Protein AF-A0A2W5PFD4-F1 (afdb_monomer_lite)

Secondary structure (DSSP, 8-state):
--HHHHHHHHS-HHHHHHHHHHHHHTT-PPP-TTSEEEETTTEEEEEETTTTEEEEEEETTPPPPSS-TTBPPPSEEEEETTEEEEEEE--B-SPPHHHHHHHHHHHHHTTEEE--TT-TTEEEEEPTT-SS--EEEEES-GGGEEETTTGGGGHHHHHHHHHHHHHHHGGG----PPPPP--GGGGHHHHHHHHHHB--SSS--B-HHHHHHHHHHHHHHHHTTSS--HHHH-HHHHHHH-HHHHHHHHHHHHHHTT-

Radius of gyration: 18.58 Å; chains: 1; bounding box: 44×38×54 Å

Foldseek 3Di:
DFQLVLLCVLPNNQLSVLVVQVCVLLVADGAGPLLWDADPQRWIWHADALLQKIKTKHFPPQDFDPPDLQAFDFLDWDDRPRIIIGIGFAFADDDDPVLLLVSQVSQVVVQKHQLPPVSRQKGWAFDPPDPPGQTHIHRHDRSSMDGNPVCVVVVVVCVVCCVPVCVPSVVVDDPDDDTPGRDPCLSVVLSVLVVVQWDPDPDIGGDNVSSVVSSVVSNVCVVVVRGDNNCQPDVVNCVPPNVSNNVSNVVSNCVVVVD

pLDDT: mean 82.27, std 14.98, range [45.56, 97.94]

Organism: NCBI:txid349221

Sequence (259 aa):
MTLFRSISKAFNAATAYAVEDFFGEMLLPMPQKGEFTKTWERGALVFINPAACSLRINDRAVKTPKNDPDVLQPIATRYAEDARIEINPGITCPARKQDILQTYRSLKERGLFFWDQKGQNCGYLPLAATQGIQTAPVVIDPEAVSKLGQSVKLGAYYLFIKRHAENRIINMISPAVPLPQADQSIYDPLRDAFRMAWDDGDQPHAIRERVVDFWQECQDMKERGLMVNGWLNNPRVVRQNYKNAYEGSLKYERRLCGA

Structure (mmCIF, N/CA/C/O backbone):
data_AF-A0A2W5PFD4-F1
#
_entry.id   AF-A0A2W5PFD4-F1
#
loop_
_atom_site.group_PDB
_atom_site.id
_atom_site.type_symbol
_atom_site.label_atom_id
_atom_site.label_alt_id
_atom_site.label_comp_id
_atom_site.label_asym_id
_atom_site.label_entity_id
_atom_site.label_seq_id
_atom_site.pdbx_PDB_ins_code
_atom_site.Cartn_x
_atom_site.Cartn_y
_atom_site.Cartn_z
_atom_site.occupancy
_atom_site.B_iso_or_equiv
_atom_site.auth_seq_id
_atom_site.auth_comp_id
_atom_site.auth_asym_id
_atom_site.auth_atom_id
_atom_site.pdbx_PDB_model_num
ATOM 1 N N . MET A 1 1 ? 22.247 0.456 2.098 1.00 84.69 1 MET A N 1
ATOM 2 C CA . MET A 1 1 ? 21.649 -0.824 1.689 1.00 84.69 1 MET A CA 1
ATOM 3 C C . MET A 1 1 ? 20.446 -0.480 0.840 1.00 84.69 1 MET A C 1
ATOM 5 O O . MET A 1 1 ? 19.624 0.283 1.326 1.00 84.69 1 MET A O 1
ATOM 9 N N . THR A 1 2 ? 20.422 -0.929 -0.411 1.00 94.19 2 THR A N 1
ATOM 10 C CA . THR A 1 2 ? 19.309 -0.722 -1.353 1.00 94.19 2 THR A CA 1
ATOM 11 C C . THR A 1 2 ? 18.120 -1.609 -0.988 1.00 94.19 2 THR A C 1
ATOM 13 O O . THR A 1 2 ? 18.295 -2.530 -0.177 1.00 94.19 2 THR A O 1
ATOM 16 N N . LEU A 1 3 ? 16.942 -1.355 -1.571 1.00 95.31 3 LEU A N 1
ATOM 17 C CA . LEU A 1 3 ? 15.795 -2.249 -1.400 1.00 95.3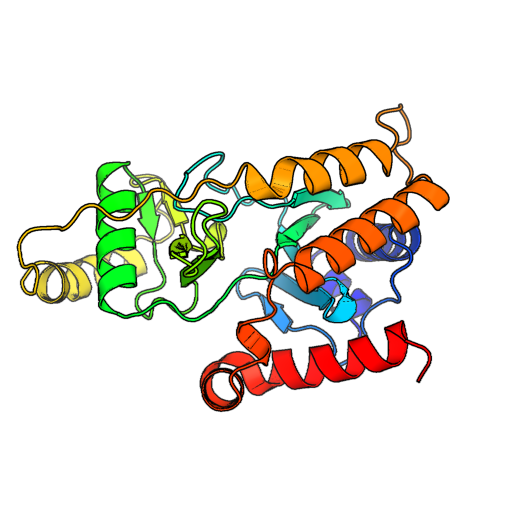1 3 LEU A CA 1
ATOM 18 C C . LEU A 1 3 ? 16.142 -3.656 -1.888 1.00 95.31 3 LEU A C 1
ATOM 20 O O . LEU A 1 3 ? 16.003 -4.585 -1.101 1.00 95.31 3 LEU A O 1
ATOM 24 N N . PHE A 1 4 ? 16.733 -3.790 -3.082 1.00 97.06 4 PHE A N 1
ATOM 25 C CA . PHE A 1 4 ? 17.225 -5.068 -3.613 1.00 97.06 4 PHE A CA 1
ATOM 26 C C . PHE A 1 4 ? 18.018 -5.863 -2.566 1.00 97.06 4 PHE A C 1
ATOM 28 O O . PHE A 1 4 ? 17.621 -6.952 -2.176 1.00 97.06 4 PHE A O 1
ATOM 35 N N . ARG A 1 5 ? 19.080 -5.276 -1.988 1.00 96.25 5 ARG A N 1
ATOM 36 C CA . ARG A 1 5 ? 19.897 -5.955 -0.961 1.00 96.25 5 ARG A CA 1
ATOM 37 C C . ARG A 1 5 ? 19.116 -6.273 0.315 1.00 96.25 5 ARG A C 1
ATOM 39 O O . ARG A 1 5 ? 19.482 -7.203 1.030 1.00 96.25 5 ARG A O 1
ATOM 46 N N . SER A 1 6 ? 18.109 -5.468 0.656 1.00 95.75 6 SER A N 1
ATOM 47 C CA . SER A 1 6 ? 17.226 -5.747 1.791 1.00 95.75 6 SER A CA 1
ATOM 48 C C . SER A 1 6 ? 16.353 -6.964 1.512 1.00 95.75 6 SER A C 1
ATOM 50 O O . SER A 1 6 ? 16.288 -7.846 2.362 1.00 95.75 6 SER A O 1
ATOM 52 N N . ILE A 1 7 ? 15.747 -7.030 0.324 1.00 97.25 7 ILE A N 1
ATOM 53 C CA . ILE A 1 7 ? 14.911 -8.144 -0.122 1.00 97.25 7 ILE A CA 1
ATOM 54 C C . ILE A 1 7 ? 15.749 -9.409 -0.306 1.00 97.25 7 ILE A C 1
ATOM 56 O O . ILE A 1 7 ? 15.345 -10.442 0.202 1.00 97.25 7 ILE A O 1
ATOM 60 N N . SER A 1 8 ? 16.961 -9.349 -0.873 1.00 96.94 8 SER A N 1
ATOM 61 C CA . SER A 1 8 ? 17.812 -10.544 -1.011 1.00 96.94 8 SER A CA 1
ATOM 62 C C . SER A 1 8 ? 18.168 -11.176 0.334 1.00 96.94 8 SER A C 1
ATOM 64 O O . SER A 1 8 ? 18.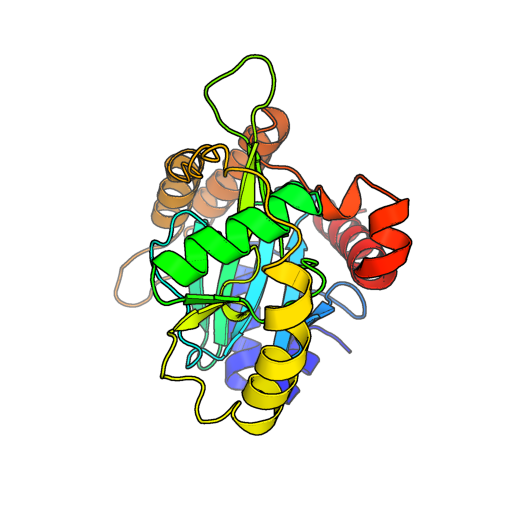279 -12.392 0.437 1.00 96.94 8 SER A O 1
ATOM 66 N N . LYS A 1 9 ? 18.362 -10.349 1.372 1.00 95.56 9 LYS A N 1
ATOM 67 C CA . LYS A 1 9 ? 18.613 -10.818 2.744 1.00 95.56 9 LYS A CA 1
ATOM 68 C C . LYS A 1 9 ? 17.345 -11.307 3.432 1.00 95.56 9 LYS A C 1
ATOM 70 O O . LYS A 1 9 ? 17.411 -12.220 4.246 1.00 95.56 9 LYS A O 1
ATOM 75 N N . ALA A 1 10 ? 16.225 -10.636 3.174 1.00 94.38 10 ALA A N 1
ATOM 76 C CA . ALA A 1 10 ? 14.942 -10.995 3.745 1.00 94.38 10 ALA A CA 1
ATOM 77 C C . ALA A 1 10 ? 14.404 -12.276 3.107 1.00 94.38 10 ALA A C 1
ATOM 79 O O . ALA A 1 10 ? 13.912 -13.104 3.836 1.00 94.38 10 ALA A O 1
ATOM 80 N N . PHE A 1 11 ? 14.562 -12.515 1.815 1.00 95.56 11 PHE A N 1
ATOM 81 C CA . PHE A 1 11 ? 14.013 -13.676 1.115 1.00 95.56 11 PHE A CA 1
ATOM 82 C C . PHE A 1 11 ? 15.152 -14.495 0.509 1.00 95.56 11 PHE A C 1
ATOM 84 O O . PHE A 1 11 ? 15.760 -15.314 1.196 1.00 95.56 11 PHE A O 1
ATOM 91 N N . ASN A 1 12 ? 15.466 -14.227 -0.757 1.00 96.56 12 ASN A N 1
ATOM 92 C CA . ASN A 1 12 ? 16.570 -14.781 -1.529 1.00 96.56 12 ASN A CA 1
ATOM 93 C C . ASN A 1 12 ? 16.843 -13.862 -2.741 1.00 96.56 12 ASN A C 1
ATOM 95 O O . ASN A 1 12 ? 16.146 -12.866 -2.954 1.00 96.56 12 ASN A O 1
ATOM 99 N N . ALA A 1 13 ? 17.881 -14.162 -3.526 1.00 97.62 13 ALA A N 1
ATOM 100 C CA . ALA A 1 13 ? 18.242 -13.352 -4.691 1.00 97.62 13 ALA A CA 1
ATOM 101 C C . ALA A 1 13 ? 17.157 -13.353 -5.784 1.00 97.62 13 ALA A C 1
ATOM 103 O O . ALA A 1 13 ? 16.878 -12.294 -6.333 1.00 97.62 13 ALA A O 1
ATOM 104 N N . ALA A 1 14 ? 16.515 -14.497 -6.047 1.00 97.81 14 ALA A N 1
ATOM 105 C CA . ALA A 1 14 ? 15.456 -14.615 -7.054 1.00 97.81 14 ALA A CA 1
ATOM 106 C C . ALA A 1 14 ? 14.270 -13.688 -6.744 1.00 97.81 14 ALA A C 1
ATOM 108 O O . ALA A 1 14 ? 13.862 -12.897 -7.586 1.00 97.81 14 ALA A O 1
ATOM 109 N N . THR A 1 15 ? 13.816 -13.677 -5.488 1.00 97.06 15 THR A N 1
ATOM 110 C CA . THR A 1 15 ? 12.769 -12.762 -5.011 1.00 97.06 15 THR A CA 1
ATOM 111 C C . THR A 1 15 ? 13.183 -11.298 -5.172 1.00 97.06 15 THR A C 1
ATOM 113 O O . THR A 1 15 ? 12.361 -10.453 -5.504 1.00 97.06 15 THR A O 1
ATOM 116 N N . ALA A 1 16 ? 14.461 -10.967 -4.954 1.00 97.69 16 ALA A N 1
ATOM 117 C CA . ALA A 1 16 ? 14.939 -9.597 -5.126 1.00 97.69 16 ALA A CA 1
ATOM 118 C C . ALA A 1 16 ? 14.934 -9.140 -6.592 1.00 97.69 16 ALA A C 1
ATOM 120 O O . ALA A 1 16 ? 14.578 -7.989 -6.837 1.00 97.69 16 ALA A O 1
ATOM 121 N N . TYR A 1 17 ? 15.284 -10.023 -7.534 1.00 97.94 17 TYR A N 1
ATOM 122 C CA . TYR A 1 17 ? 15.174 -9.753 -8.970 1.00 97.94 17 TYR A CA 1
ATOM 123 C C . TYR A 1 17 ? 13.715 -9.621 -9.408 1.00 97.94 17 TYR A C 1
ATOM 125 O O . TYR A 1 17 ? 13.370 -8.616 -10.007 1.00 97.94 17 TYR A O 1
ATOM 133 N N . ALA A 1 18 ? 12.828 -10.527 -8.992 1.00 96.75 18 ALA A N 1
ATOM 134 C CA . ALA A 1 18 ? 11.406 -10.426 -9.327 1.00 96.75 18 ALA A CA 1
ATOM 135 C C . ALA A 1 18 ? 10.746 -9.150 -8.759 1.00 96.75 18 ALA A C 1
ATOM 137 O O . ALA A 1 18 ? 9.888 -8.538 -9.393 1.00 96.75 18 ALA A O 1
ATOM 138 N N . VAL A 1 19 ? 11.159 -8.706 -7.564 1.00 97.19 19 VAL A N 1
ATOM 139 C CA . VAL A 1 19 ? 10.752 -7.397 -7.028 1.00 97.19 19 VAL A CA 1
ATOM 140 C C . VAL A 1 19 ? 11.319 -6.257 -7.881 1.00 97.19 19 VAL A C 1
ATOM 142 O O . VAL A 1 19 ? 10.628 -5.269 -8.091 1.00 97.19 19 VAL A O 1
ATOM 145 N N . GLU A 1 20 ? 12.555 -6.355 -8.369 1.00 97.56 20 GLU A N 1
ATOM 146 C CA . GLU A 1 20 ? 13.141 -5.356 -9.272 1.00 97.56 20 GLU A CA 1
ATOM 147 C C . GLU A 1 20 ? 12.416 -5.259 -10.607 1.00 97.56 20 GLU A C 1
ATOM 149 O O . GLU A 1 20 ? 12.084 -4.145 -11.020 1.00 97.56 20 GLU A O 1
ATOM 154 N N . ASP A 1 21 ? 12.082 -6.399 -11.198 1.00 96.19 21 ASP A N 1
ATOM 155 C CA . ASP A 1 21 ? 11.291 -6.482 -12.418 1.00 96.19 21 ASP A CA 1
ATOM 156 C C . ASP A 1 21 ? 9.922 -5.826 -12.214 1.00 96.19 21 ASP A C 1
ATOM 158 O O . ASP A 1 21 ? 9.551 -4.957 -12.997 1.00 96.19 21 ASP A O 1
ATOM 162 N N . PHE A 1 22 ? 9.237 -6.102 -11.094 1.00 96.12 22 PHE A N 1
ATOM 163 C CA . PHE A 1 22 ? 7.976 -5.429 -10.757 1.00 96.12 22 PHE A CA 1
ATOM 164 C C . PHE A 1 22 ? 8.118 -3.898 -10.695 1.00 96.12 22 PHE A C 1
ATOM 166 O O . PHE A 1 22 ? 7.257 -3.176 -11.195 1.00 96.12 22 PHE A O 1
ATOM 173 N N . PHE A 1 23 ? 9.190 -3.367 -10.091 1.00 96.94 23 PHE A N 1
ATOM 174 C CA . PHE A 1 23 ? 9.426 -1.916 -10.083 1.00 96.94 23 PHE A CA 1
ATOM 175 C C . PHE A 1 23 ? 9.648 -1.380 -11.504 1.00 96.94 23 PHE A C 1
ATOM 177 O O . PHE A 1 23 ? 9.081 -0.343 -11.848 1.00 96.94 23 PHE A O 1
ATOM 184 N N . GLY A 1 24 ? 10.420 -2.091 -12.332 1.00 95.81 24 GLY A N 1
ATOM 185 C CA . GLY A 1 24 ? 10.645 -1.738 -13.735 1.00 95.81 24 GLY A CA 1
ATOM 186 C C . GLY A 1 24 ? 9.358 -1.730 -14.563 1.00 95.81 24 GLY A C 1
ATOM 187 O O . GLY A 1 24 ? 9.095 -0.765 -15.280 1.00 95.81 24 GLY A O 1
ATOM 188 N N . GLU A 1 25 ? 8.528 -2.758 -14.408 1.00 95.06 25 GLU A N 1
ATOM 189 C CA . GLU A 1 25 ? 7.215 -2.898 -15.045 1.00 95.06 25 GLU A CA 1
ATOM 190 C C . GLU A 1 25 ? 6.244 -1.795 -14.606 1.00 95.06 25 GLU A C 1
ATOM 192 O O . GLU A 1 25 ? 5.542 -1.220 -15.435 1.00 95.06 25 GLU A O 1
ATOM 197 N N . MET A 1 26 ? 6.272 -1.413 -13.326 1.00 95.12 26 MET A N 1
ATOM 198 C CA . MET A 1 26 ? 5.498 -0.285 -12.797 1.00 95.12 26 MET A CA 1
ATOM 199 C C . MET A 1 26 ? 6.079 1.091 -13.159 1.00 95.12 26 MET A C 1
ATOM 201 O O . MET A 1 26 ? 5.552 2.104 -12.698 1.00 95.12 26 MET A O 1
ATOM 205 N N . LEU A 1 27 ? 7.151 1.159 -13.960 1.00 95.12 27 LEU A N 1
ATOM 206 C CA . LEU A 1 27 ? 7.860 2.395 -14.314 1.00 95.12 27 LEU A CA 1
ATOM 207 C C . LEU A 1 27 ? 8.366 3.179 -13.091 1.00 95.12 27 LEU A C 1
ATOM 209 O O . LEU A 1 27 ? 8.450 4.408 -13.104 1.00 95.12 27 LEU A O 1
ATOM 213 N N . LEU A 1 28 ? 8.724 2.465 -12.026 1.00 95.25 28 LEU A N 1
ATOM 214 C CA . LEU A 1 28 ? 9.236 3.025 -10.785 1.00 95.25 28 LEU A CA 1
ATOM 215 C C . LEU A 1 28 ? 10.744 2.758 -10.650 1.00 95.25 28 LEU A C 1
ATOM 217 O O . LEU A 1 28 ? 11.216 1.645 -10.882 1.00 95.25 28 LEU A O 1
ATOM 221 N N . PRO A 1 29 ? 11.543 3.734 -10.189 1.00 95.31 29 PRO A N 1
ATOM 222 C CA . PRO A 1 29 ? 12.941 3.499 -9.880 1.00 95.31 29 PRO A CA 1
ATOM 223 C C . PRO A 1 29 ? 13.069 2.600 -8.646 1.00 95.31 29 PRO A C 1
ATOM 225 O O . PRO A 1 29 ? 12.358 2.773 -7.658 1.00 95.31 29 PRO A O 1
ATOM 228 N N . MET A 1 30 ? 14.055 1.706 -8.630 1.00 96.31 30 MET A N 1
ATOM 229 C CA . MET A 1 30 ? 14.361 0.909 -7.438 1.00 96.31 30 MET A CA 1
ATOM 230 C C . MET A 1 30 ? 14.726 1.817 -6.232 1.00 96.31 30 MET A C 1
ATOM 232 O O . MET A 1 30 ? 15.628 2.669 -6.359 1.00 96.31 30 MET A O 1
ATOM 236 N N . PRO A 1 31 ? 14.086 1.651 -5.052 1.00 95.69 31 PRO A N 1
ATOM 237 C CA . PRO A 1 31 ? 14.395 2.434 -3.858 1.00 95.69 31 PRO A CA 1
ATOM 238 C C . PRO A 1 31 ? 15.807 2.185 -3.313 1.00 95.69 31 PRO A C 1
ATOM 240 O O . PRO A 1 31 ? 16.295 1.055 -3.176 1.00 95.69 31 PRO A O 1
ATOM 243 N N . GLN A 1 32 ? 16.473 3.276 -2.954 1.00 94.50 32 GLN A N 1
ATOM 244 C CA . GLN A 1 32 ? 17.838 3.310 -2.441 1.00 94.50 32 GLN A CA 1
ATOM 245 C C . GLN A 1 32 ? 17.866 3.356 -0.910 1.00 94.50 32 GLN A C 1
ATOM 247 O O . GLN A 1 32 ? 16.858 3.217 -0.212 1.00 94.50 32 GLN A O 1
ATOM 252 N N . LYS A 1 33 ? 19.072 3.496 -0.345 1.00 91.50 33 LYS A N 1
ATOM 253 C CA . LYS A 1 33 ? 19.261 3.528 1.109 1.00 91.50 33 LYS A CA 1
ATOM 254 C C . LYS A 1 33 ? 18.451 4.668 1.727 1.00 91.50 33 LYS A C 1
ATOM 256 O O . LYS A 1 33 ? 18.755 5.837 1.523 1.00 91.50 33 LYS A O 1
ATOM 261 N N . GLY A 1 34 ? 17.524 4.288 2.599 1.00 87.06 34 GLY A N 1
ATOM 262 C CA . GLY A 1 34 ? 16.715 5.230 3.357 1.00 87.06 34 GLY A CA 1
ATOM 263 C C . GLY A 1 34 ? 15.511 5.757 2.595 1.00 87.06 34 GLY A C 1
ATOM 264 O O . GLY A 1 34 ? 14.898 6.656 3.130 1.00 87.06 34 GLY A O 1
ATOM 265 N N . GLU A 1 35 ? 15.181 5.219 1.415 1.00 90.62 35 GLU A N 1
ATOM 266 C CA . GLU A 1 35 ? 13.961 5.526 0.639 1.00 90.62 35 GLU A CA 1
ATOM 267 C C . GLU A 1 35 ? 12.809 4.545 0.925 1.00 90.62 35 GLU A C 1
ATOM 269 O O . GLU A 1 35 ? 11.720 4.669 0.380 1.00 90.62 35 GLU A O 1
ATOM 274 N N . PHE A 1 36 ? 13.043 3.564 1.797 1.00 92.31 36 PHE A N 1
ATOM 275 C CA . PHE A 1 36 ? 12.068 2.560 2.211 1.00 92.31 36 PHE A CA 1
ATOM 276 C C . PHE A 1 36 ? 12.215 2.264 3.705 1.00 92.31 36 PHE A C 1
ATOM 278 O O . PHE A 1 36 ? 13.279 2.477 4.301 1.00 92.31 36 PHE A O 1
ATOM 285 N N . THR A 1 37 ? 11.155 1.733 4.307 1.00 90.00 37 THR A N 1
ATOM 286 C CA . THR A 1 37 ? 11.144 1.270 5.700 1.00 90.00 37 THR A CA 1
ATOM 287 C C . THR A 1 37 ? 11.050 -0.245 5.726 1.00 90.00 37 THR A C 1
ATOM 289 O O . THR A 1 37 ? 10.294 -0.822 4.960 1.00 90.00 37 THR A O 1
ATOM 292 N N . LYS A 1 38 ? 11.818 -0.915 6.586 1.00 89.81 38 LYS A N 1
ATOM 293 C CA . LYS A 1 38 ? 11.663 -2.363 6.777 1.00 89.81 38 LYS A CA 1
ATOM 294 C C . LYS A 1 38 ? 10.438 -2.643 7.636 1.00 89.81 38 LYS A C 1
ATOM 296 O O . LYS A 1 38 ? 10.246 -1.958 8.640 1.00 89.81 38 LYS A O 1
ATOM 301 N N . THR A 1 39 ? 9.662 -3.655 7.277 1.00 84.06 39 THR A N 1
ATOM 302 C CA . THR A 1 39 ? 8.579 -4.150 8.133 1.00 84.06 39 THR A CA 1
ATOM 303 C C . THR A 1 39 ? 9.141 -5.087 9.205 1.00 84.06 39 THR A C 1
ATOM 305 O O . THR A 1 39 ? 10.275 -5.568 9.102 1.00 84.06 39 THR A O 1
ATOM 308 N N . TRP A 1 40 ? 8.365 -5.313 10.266 1.00 76.31 40 TRP A N 1
ATOM 309 C CA . TRP A 1 40 ? 8.744 -6.222 11.351 1.00 76.31 40 TRP A CA 1
ATOM 310 C C . TRP A 1 40 ? 8.853 -7.674 10.862 1.00 76.31 40 TRP A C 1
ATOM 312 O O . TRP A 1 40 ? 9.825 -8.362 11.168 1.00 76.31 40 TRP A O 1
ATOM 322 N N . GLU A 1 41 ? 7.901 -8.109 10.034 1.00 69.75 41 GLU A N 1
ATOM 323 C CA . GLU A 1 41 ? 7.764 -9.491 9.558 1.00 69.75 41 GLU A CA 1
ATOM 324 C C . GLU A 1 41 ? 8.506 -9.761 8.249 1.00 69.75 41 GLU A C 1
ATOM 326 O O . GLU A 1 41 ? 8.024 -10.490 7.392 1.00 69.75 41 GLU A O 1
ATOM 331 N N . ARG A 1 42 ? 9.729 -9.224 8.122 1.00 83.81 42 ARG A N 1
ATOM 332 C CA . ARG A 1 42 ? 10.647 -9.581 7.026 1.00 83.81 42 ARG A CA 1
ATOM 333 C C . ARG A 1 42 ? 10.147 -9.068 5.664 1.00 83.81 42 ARG A C 1
ATOM 335 O O . ARG A 1 42 ? 9.911 -9.826 4.737 1.00 83.81 42 ARG A O 1
ATOM 342 N N . GLY A 1 43 ? 10.067 -7.746 5.535 1.00 91.12 43 GLY A N 1
ATOM 343 C CA . GLY A 1 43 ? 9.593 -7.084 4.320 1.00 91.12 43 GLY A CA 1
ATOM 344 C C . GLY A 1 43 ? 10.010 -5.616 4.218 1.00 91.12 43 GLY A C 1
ATOM 345 O O . GLY A 1 43 ? 10.951 -5.159 4.885 1.00 91.12 43 GLY A O 1
ATOM 346 N N . ALA A 1 44 ? 9.319 -4.865 3.365 1.00 93.88 44 ALA A N 1
ATOM 347 C CA . ALA A 1 44 ? 9.570 -3.446 3.147 1.00 93.88 44 ALA A CA 1
ATOM 348 C C . ALA A 1 44 ? 8.295 -2.664 2.806 1.00 93.88 44 ALA A C 1
ATOM 350 O O . ALA A 1 44 ? 7.351 -3.195 2.236 1.00 93.88 44 ALA A O 1
ATOM 351 N N . LEU A 1 45 ? 8.308 -1.375 3.131 1.00 92.62 45 LEU A N 1
ATOM 352 C CA . LEU A 1 45 ? 7.288 -0.397 2.788 1.00 92.62 45 LEU A CA 1
ATOM 353 C C . LEU A 1 45 ? 7.942 0.752 2.019 1.00 92.62 45 LEU A C 1
ATOM 355 O O . LEU A 1 45 ? 8.934 1.332 2.480 1.00 92.62 45 LEU A O 1
ATOM 359 N N . VAL A 1 46 ? 7.381 1.072 0.860 1.00 93.31 46 VAL A N 1
ATOM 360 C CA . VAL A 1 46 ? 7.827 2.146 -0.034 1.00 93.31 46 VAL A CA 1
ATOM 361 C C . VAL A 1 46 ? 6.659 3.096 -0.250 1.00 93.31 46 VAL A C 1
ATOM 363 O O . VAL A 1 46 ? 5.540 2.652 -0.484 1.00 93.31 46 VAL A O 1
ATOM 366 N N . PHE A 1 47 ? 6.903 4.399 -0.168 1.00 91.19 47 PHE A N 1
ATOM 367 C CA . PHE A 1 47 ? 5.867 5.417 -0.340 1.00 91.19 47 PHE A CA 1
ATOM 368 C C . PHE A 1 47 ? 6.022 6.095 -1.697 1.00 91.19 47 PHE A C 1
ATOM 370 O O . PHE A 1 47 ? 7.114 6.545 -2.039 1.00 91.19 47 PHE A O 1
ATOM 377 N N . ILE A 1 48 ? 4.926 6.185 -2.446 1.00 92.25 48 ILE A N 1
ATOM 378 C CA . ILE A 1 48 ? 4.851 6.825 -3.760 1.00 92.25 48 ILE A CA 1
ATOM 379 C C . ILE A 1 48 ? 4.018 8.092 -3.592 1.00 92.25 48 ILE A C 1
ATOM 381 O O . ILE A 1 48 ? 2.813 8.126 -3.850 1.00 92.25 48 ILE A O 1
ATOM 385 N N . ASN A 1 49 ? 4.670 9.141 -3.092 1.00 88.88 49 ASN A N 1
ATOM 386 C CA . ASN A 1 49 ? 3.992 10.370 -2.689 1.00 88.88 49 ASN A CA 1
ATOM 387 C C . ASN A 1 49 ? 3.200 11.051 -3.814 1.00 88.88 49 ASN A C 1
ATOM 389 O O . ASN A 1 49 ? 2.065 11.467 -3.540 1.00 88.88 49 ASN A O 1
ATOM 393 N N . PRO A 1 50 ? 3.716 11.159 -5.057 1.00 89.50 50 PRO A N 1
ATOM 394 C CA . PRO A 1 50 ? 2.977 11.788 -6.149 1.00 89.50 50 PRO A CA 1
ATOM 395 C C . PRO A 1 50 ? 1.606 11.143 -6.375 1.00 89.50 50 PRO A C 1
ATOM 397 O O . PRO A 1 50 ? 0.616 11.864 -6.415 1.00 89.50 50 PRO A O 1
ATOM 400 N N . ALA A 1 51 ? 1.540 9.810 -6.343 1.00 91.19 51 ALA A N 1
ATOM 401 C CA . ALA A 1 51 ? 0.330 9.010 -6.549 1.00 91.19 51 ALA A CA 1
ATOM 402 C C . ALA A 1 51 ? -0.492 8.742 -5.271 1.00 91.19 51 ALA A C 1
ATOM 404 O O . ALA A 1 51 ? -1.463 8.001 -5.305 1.00 91.19 51 ALA A O 1
ATOM 405 N N . ALA A 1 52 ? -0.076 9.277 -4.121 1.00 91.50 52 ALA A N 1
ATOM 406 C CA . ALA A 1 52 ? -0.647 8.946 -2.815 1.00 91.50 52 ALA A CA 1
ATOM 407 C C . ALA A 1 52 ? -0.804 7.438 -2.542 1.00 91.50 52 ALA A C 1
ATOM 409 O O . ALA A 1 52 ? -1.798 7.013 -1.965 1.00 91.50 52 ALA A O 1
ATOM 410 N N . CYS A 1 53 ? 0.184 6.632 -2.931 1.00 93.75 53 CYS A N 1
ATOM 411 C CA . CYS A 1 53 ? 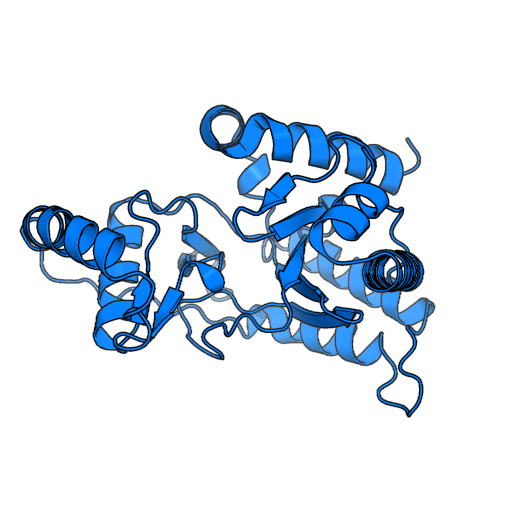0.175 5.177 -2.765 1.00 93.75 53 CYS A CA 1
ATOM 412 C C . CYS A 1 53 ? 1.312 4.707 -1.854 1.00 93.75 53 CYS A C 1
ATOM 414 O O . CYS A 1 53 ? 2.322 5.390 -1.662 1.00 93.75 53 CYS A O 1
ATOM 416 N N . SER A 1 54 ? 1.188 3.485 -1.343 1.00 93.38 54 SER A N 1
ATOM 417 C CA . SER A 1 54 ? 2.312 2.759 -0.752 1.00 93.38 54 SER A CA 1
ATOM 418 C C . SER A 1 54 ? 2.420 1.346 -1.316 1.00 93.38 54 SER A C 1
ATOM 420 O O . SER A 1 54 ? 1.410 0.687 -1.550 1.00 93.38 54 SER A O 1
ATOM 422 N N . LEU A 1 55 ? 3.651 0.882 -1.526 1.00 95.38 55 LEU A N 1
ATOM 423 C CA . LEU A 1 55 ? 3.960 -0.502 -1.866 1.00 95.38 55 LEU A CA 1
ATOM 424 C C . LEU A 1 55 ? 4.418 -1.225 -0.609 1.00 95.38 55 LEU A C 1
ATOM 426 O O . LEU A 1 55 ? 5.441 -0.871 -0.016 1.00 95.38 55 LEU A O 1
ATOM 430 N N . ARG A 1 56 ? 3.669 -2.249 -0.219 1.00 94.44 56 ARG A N 1
ATOM 431 C CA . ARG A 1 56 ? 4.000 -3.150 0.883 1.00 94.44 56 ARG A CA 1
ATOM 432 C C . ARG A 1 56 ? 4.508 -4.460 0.298 1.00 94.44 56 ARG A C 1
ATOM 434 O O . ARG A 1 56 ? 3.816 -5.082 -0.495 1.00 94.44 56 ARG A O 1
ATOM 441 N N . ILE A 1 57 ? 5.709 -4.864 0.688 1.00 95.94 57 ILE A N 1
ATOM 442 C CA . ILE A 1 57 ? 6.367 -6.094 0.245 1.00 95.94 57 ILE A CA 1
ATOM 443 C C . ILE A 1 57 ? 6.514 -6.989 1.465 1.00 95.94 57 ILE A C 1
ATOM 445 O O . ILE A 1 57 ? 7.298 -6.658 2.354 1.00 95.94 57 ILE A O 1
ATOM 449 N N . ASN A 1 58 ? 5.788 -8.099 1.497 1.00 94.50 58 ASN A N 1
ATOM 450 C CA . ASN A 1 58 ? 5.744 -9.035 2.619 1.00 94.50 58 ASN A CA 1
ATOM 451 C C . ASN A 1 58 ? 5.846 -10.486 2.130 1.00 94.50 58 ASN A C 1
ATOM 453 O O . ASN A 1 58 ? 5.894 -10.741 0.930 1.00 94.50 58 ASN A O 1
ATOM 457 N N . ASP A 1 59 ? 5.894 -11.442 3.055 1.00 93.56 59 ASP A N 1
ATOM 458 C CA . ASP A 1 59 ? 5.947 -12.869 2.733 1.00 93.56 59 ASP A CA 1
ATOM 459 C C . ASP A 1 59 ? 4.609 -13.364 2.152 1.00 93.56 59 ASP A C 1
ATOM 461 O O . ASP A 1 59 ? 3.526 -13.124 2.698 1.00 93.56 59 ASP A O 1
ATOM 465 N N . ARG A 1 60 ? 4.683 -14.072 1.020 1.00 93.12 60 ARG A N 1
ATOM 466 C CA . ARG A 1 60 ? 3.533 -14.636 0.303 1.00 93.12 60 ARG A CA 1
ATOM 467 C C . ARG A 1 60 ? 2.704 -15.596 1.155 1.00 93.12 60 ARG A C 1
ATOM 469 O O . ARG A 1 60 ? 1.499 -15.713 0.924 1.00 93.12 60 ARG A O 1
ATOM 476 N N . ALA A 1 61 ? 3.313 -16.273 2.124 1.00 90.31 61 ALA A N 1
ATOM 477 C CA . ALA A 1 61 ? 2.635 -17.210 3.011 1.00 90.31 61 ALA A CA 1
ATOM 478 C C . ALA A 1 61 ? 1.739 -16.520 4.055 1.00 90.31 61 ALA A C 1
ATOM 480 O O . ALA A 1 61 ? 0.874 -17.180 4.645 1.00 90.31 61 ALA A O 1
ATOM 481 N N . VAL A 1 62 ? 1.914 -15.213 4.292 1.00 84.75 62 VAL A N 1
ATOM 482 C CA . VAL A 1 62 ? 1.112 -14.473 5.271 1.00 84.75 62 VAL A CA 1
ATOM 483 C C . VAL A 1 62 ? -0.333 -14.387 4.791 1.00 84.75 62 VAL A C 1
ATOM 485 O O . VAL A 1 62 ? -0.628 -13.911 3.696 1.00 84.75 62 VAL A O 1
ATOM 488 N N . LYS A 1 63 ? -1.267 -14.847 5.627 1.00 83.81 63 LYS A N 1
ATOM 489 C CA . LYS A 1 63 ? -2.704 -14.786 5.345 1.00 83.81 63 LYS A CA 1
ATOM 490 C C . LYS A 1 63 ? -3.298 -13.539 5.979 1.00 83.81 63 LYS A C 1
ATOM 492 O O . LYS A 1 63 ? -3.302 -13.421 7.199 1.00 83.81 63 LYS A O 1
ATOM 497 N N . THR A 1 64 ? -3.852 -12.662 5.157 1.00 81.12 64 THR A N 1
ATOM 498 C CA . THR A 1 64 ? -4.552 -11.455 5.599 1.00 81.12 64 THR A CA 1
ATOM 499 C C . THR A 1 64 ? -6.071 -11.662 5.547 1.00 81.12 64 THR A C 1
ATOM 501 O O . THR A 1 64 ? -6.559 -12.479 4.751 1.00 81.12 64 THR A O 1
ATOM 504 N N . PRO A 1 65 ? -6.855 -10.990 6.409 1.00 82.75 65 PRO A N 1
ATOM 505 C CA . PRO A 1 65 ? -8.309 -10.998 6.294 1.00 82.75 65 PRO A CA 1
ATOM 506 C C . PRO A 1 65 ? -8.735 -10.388 4.954 1.00 82.75 65 PRO A C 1
ATOM 508 O O . PRO A 1 65 ? -8.490 -9.213 4.691 1.00 82.75 65 PRO A O 1
ATOM 511 N N . LYS A 1 66 ? -9.366 -11.199 4.101 1.00 80.44 66 LYS A N 1
ATOM 512 C CA . LYS A 1 66 ? -9.933 -10.734 2.831 1.00 80.44 66 LYS A CA 1
ATOM 513 C C . LYS A 1 66 ? -11.310 -10.126 3.069 1.00 80.44 66 LYS A C 1
ATOM 515 O O . LYS A 1 66 ? -12.108 -10.730 3.785 1.00 80.44 66 LYS A O 1
ATOM 520 N N . ASN A 1 67 ? -11.594 -9.010 2.400 1.00 84.25 67 ASN A N 1
ATOM 521 C CA . ASN A 1 67 ? -12.926 -8.400 2.317 1.00 84.25 67 ASN A CA 1
ATOM 522 C C . ASN A 1 67 ? -13.539 -7.999 3.674 1.00 84.25 67 ASN A C 1
ATOM 524 O O . ASN A 1 67 ? -14.762 -7.989 3.807 1.00 84.25 67 ASN A O 1
ATOM 528 N N . ASP A 1 68 ? -12.724 -7.689 4.689 1.00 89.56 68 ASP A N 1
ATOM 529 C CA . ASP A 1 68 ? -13.251 -7.090 5.921 1.00 89.56 68 ASP A CA 1
ATOM 530 C C . ASP A 1 68 ? -13.362 -5.570 5.729 1.00 89.56 68 ASP A C 1
ATOM 532 O O . ASP A 1 68 ? -12.366 -4.948 5.346 1.00 89.56 68 ASP A O 1
ATOM 536 N N . PRO A 1 69 ? -14.533 -4.956 5.980 1.00 88.31 69 PRO A N 1
ATOM 537 C CA . PRO A 1 69 ? -14.726 -3.526 5.749 1.00 88.31 69 PRO A CA 1
ATOM 538 C C . PRO A 1 69 ? -13.801 -2.662 6.612 1.00 88.31 69 PRO A C 1
ATOM 540 O O . PRO A 1 69 ? -13.373 -1.607 6.154 1.00 88.31 69 PRO A O 1
ATOM 543 N N . ASP A 1 70 ? -13.413 -3.126 7.805 1.00 91.06 70 ASP A N 1
ATOM 544 C CA . ASP A 1 70 ? -12.549 -2.370 8.718 1.00 91.06 70 ASP A CA 1
ATOM 545 C C . ASP A 1 70 ? -11.059 -2.658 8.504 1.00 91.06 70 ASP A C 1
ATOM 547 O O . ASP A 1 70 ? -10.223 -2.185 9.275 1.00 91.06 70 ASP A O 1
ATOM 551 N N . VAL A 1 71 ? -10.698 -3.432 7.479 1.00 93.06 71 VAL A N 1
ATOM 552 C CA . VAL A 1 71 ? -9.309 -3.692 7.091 1.00 93.06 71 VAL A CA 1
ATOM 553 C C . VAL A 1 71 ? -9.089 -3.143 5.693 1.00 93.06 71 VAL A C 1
ATOM 555 O O . VAL A 1 71 ? -9.788 -3.521 4.752 1.00 93.06 71 VAL A O 1
ATOM 558 N N . LEU A 1 72 ? -8.107 -2.257 5.545 1.00 93.00 72 LEU A N 1
ATOM 559 C CA . LEU A 1 72 ? -7.776 -1.657 4.263 1.00 93.00 72 LEU A CA 1
ATOM 560 C C . LEU A 1 72 ? -7.434 -2.751 3.253 1.00 93.00 72 LEU A C 1
ATOM 562 O O . LEU A 1 72 ? -6.528 -3.556 3.470 1.00 93.00 72 LEU A O 1
ATOM 566 N N . GLN A 1 73 ? -8.171 -2.769 2.151 1.00 93.44 73 GLN A N 1
ATOM 567 C CA . GLN A 1 73 ? -7.908 -3.653 1.035 1.00 93.44 73 GLN A CA 1
ATOM 568 C C . GLN A 1 73 ? -6.944 -2.956 0.071 1.00 93.44 73 GLN A C 1
ATOM 570 O O . GLN A 1 73 ? -7.106 -1.761 -0.210 1.00 93.44 73 GLN A O 1
ATOM 575 N N . PRO A 1 74 ? -5.954 -3.681 -0.469 1.00 94.88 74 PRO A N 1
ATOM 576 C CA . PRO A 1 74 ? -5.084 -3.117 -1.482 1.00 94.88 74 PRO A CA 1
ATOM 577 C C . PRO A 1 74 ? -5.879 -2.771 -2.752 1.00 94.88 74 PRO A C 1
ATOM 579 O O . PRO A 1 74 ? -6.905 -3.381 -3.063 1.00 94.88 74 PRO A O 1
ATOM 582 N N . ILE A 1 75 ? -5.377 -1.794 -3.506 1.00 95.31 75 ILE A N 1
ATOM 583 C CA . ILE A 1 75 ? -5.783 -1.546 -4.896 1.00 95.31 75 ILE A CA 1
ATOM 584 C C . ILE A 1 75 ? -5.387 -2.755 -5.745 1.00 95.31 75 ILE A C 1
ATOM 586 O O . ILE A 1 75 ? -6.164 -3.235 -6.563 1.00 95.31 75 ILE A O 1
ATOM 590 N N . ALA A 1 76 ? -4.178 -3.272 -5.524 1.00 94.81 76 ALA A N 1
ATOM 591 C CA . ALA A 1 76 ? -3.678 -4.414 -6.264 1.00 94.81 76 ALA A CA 1
ATOM 592 C C . ALA A 1 76 ? -2.736 -5.279 -5.435 1.00 94.81 76 ALA A C 1
ATOM 594 O O . ALA A 1 76 ? -2.021 -4.791 -4.556 1.00 94.81 76 ALA A O 1
ATOM 595 N N . THR A 1 77 ? -2.697 -6.566 -5.764 1.00 94.38 77 THR A N 1
ATOM 596 C CA . THR A 1 77 ? -1.762 -7.527 -5.185 1.00 94.38 77 THR A CA 1
ATOM 597 C C . THR A 1 77 ? -1.068 -8.289 -6.301 1.00 94.38 77 THR A C 1
ATOM 599 O O . THR A 1 77 ? -1.721 -8.847 -7.179 1.00 94.38 77 THR A O 1
ATOM 602 N N . ARG A 1 78 ? 0.261 -8.344 -6.241 1.00 93.94 78 ARG A N 1
ATOM 603 C CA . ARG A 1 78 ? 1.116 -9.128 -7.132 1.00 93.94 78 ARG A CA 1
ATOM 604 C C . ARG A 1 78 ? 2.001 -10.056 -6.320 1.00 93.94 78 ARG A C 1
ATOM 606 O O . ARG A 1 78 ? 2.273 -9.809 -5.145 1.00 93.94 78 ARG A O 1
ATOM 613 N N . TYR A 1 79 ? 2.449 -11.126 -6.956 1.00 94.25 79 TYR A N 1
ATOM 614 C CA . TYR A 1 79 ? 3.389 -12.067 -6.365 1.00 94.25 79 TYR A CA 1
ATOM 615 C C . TYR A 1 79 ? 4.688 -12.028 -7.159 1.00 94.25 79 TYR A C 1
ATOM 617 O O . TYR A 1 79 ? 4.661 -12.070 -8.385 1.00 94.25 79 TYR A O 1
ATOM 625 N N . ALA A 1 80 ? 5.799 -11.934 -6.441 1.00 94.19 80 ALA A N 1
ATOM 626 C CA . ALA A 1 80 ? 7.152 -11.940 -6.969 1.00 94.19 80 ALA A CA 1
ATOM 627 C C . ALA A 1 80 ? 7.916 -13.018 -6.195 1.00 94.19 80 ALA A C 1
ATOM 629 O O . ALA A 1 80 ? 8.430 -12.755 -5.109 1.00 94.19 80 ALA A O 1
ATOM 630 N N . GLU A 1 81 ? 7.909 -14.248 -6.712 1.00 94.88 81 GLU A N 1
ATOM 631 C CA . GLU A 1 81 ? 8.429 -15.434 -6.016 1.00 94.88 81 GLU A CA 1
ATOM 632 C C . GLU A 1 81 ? 7.776 -15.643 -4.629 1.00 94.88 81 GLU A C 1
ATOM 634 O O . GLU A 1 81 ? 6.560 -15.865 -4.523 1.00 94.88 81 GLU A O 1
ATOM 639 N N . ASP A 1 82 ? 8.586 -15.553 -3.567 1.00 96.25 82 ASP A N 1
ATOM 640 C CA . ASP A 1 82 ? 8.193 -15.682 -2.163 1.00 96.25 82 ASP A CA 1
ATOM 641 C C . ASP A 1 82 ? 7.621 -14.378 -1.585 1.00 96.25 82 ASP A C 1
ATOM 643 O O . ASP A 1 82 ? 7.122 -14.362 -0.457 1.00 96.25 82 ASP A O 1
ATOM 647 N N . ALA A 1 83 ? 7.679 -13.273 -2.335 1.00 96.12 83 ALA A N 1
ATOM 648 C CA . ALA A 1 83 ? 7.129 -11.994 -1.918 1.00 96.12 83 ALA A CA 1
ATOM 649 C C . ALA A 1 83 ? 5.709 -11.771 -2.458 1.00 96.12 83 ALA A C 1
ATOM 651 O O . ALA A 1 83 ? 5.376 -12.077 -3.604 1.00 96.12 83 ALA A O 1
ATOM 652 N N . ARG A 1 84 ? 4.873 -11.160 -1.622 1.00 95.25 84 ARG A N 1
ATOM 653 C CA . ARG A 1 84 ? 3.611 -10.517 -1.985 1.00 95.25 84 ARG A CA 1
ATOM 654 C C . ARG A 1 84 ? 3.829 -9.008 -1.989 1.00 95.25 84 ARG A C 1
ATOM 656 O O . ARG A 1 84 ? 4.273 -8.453 -0.986 1.00 95.25 84 ARG A O 1
ATOM 663 N N . ILE A 1 85 ? 3.502 -8.359 -3.100 1.00 96.12 85 ILE A N 1
ATOM 664 C CA . ILE A 1 85 ? 3.576 -6.910 -3.274 1.00 96.12 85 ILE A CA 1
ATOM 665 C C . ILE A 1 85 ? 2.151 -6.361 -3.333 1.00 96.12 85 ILE A C 1
ATOM 667 O O . ILE A 1 85 ? 1.371 -6.735 -4.204 1.00 96.12 85 ILE A O 1
ATOM 671 N N . GLU A 1 86 ? 1.801 -5.485 -2.401 1.00 95.69 86 GLU A N 1
ATOM 672 C CA . GLU A 1 86 ? 0.483 -4.859 -2.295 1.00 95.69 86 GLU A CA 1
ATOM 673 C C . GLU A 1 86 ? 0.591 -3.356 -2.551 1.00 95.69 86 GLU A C 1
ATOM 675 O O . GLU A 1 86 ? 1.335 -2.656 -1.856 1.00 95.69 86 GLU A O 1
ATOM 680 N N . ILE A 1 87 ? -0.182 -2.857 -3.516 1.00 95.94 87 ILE A N 1
ATOM 681 C CA . ILE A 1 87 ? -0.380 -1.425 -3.741 1.00 95.94 87 ILE A CA 1
ATOM 682 C C . ILE A 1 87 ? -1.544 -0.986 -2.864 1.00 95.94 87 ILE A C 1
ATOM 684 O O . ILE A 1 87 ? -2.682 -1.387 -3.090 1.00 95.94 87 ILE A O 1
ATOM 688 N N . ASN A 1 88 ? -1.262 -0.179 -1.849 1.00 94.38 88 ASN A N 1
ATOM 689 C CA . ASN A 1 88 ? -2.255 0.297 -0.897 1.00 94.38 88 ASN A CA 1
ATOM 690 C C . ASN A 1 88 ? -2.536 1.782 -1.135 1.00 94.38 88 ASN A C 1
ATOM 692 O O . ASN A 1 88 ? -1.577 2.550 -1.311 1.00 94.38 88 ASN A O 1
ATOM 696 N N . PRO A 1 89 ? -3.810 2.207 -1.092 1.00 92.81 89 PRO A N 1
ATOM 697 C CA . PRO A 1 89 ? -4.139 3.616 -1.189 1.00 92.81 89 PRO A CA 1
ATOM 698 C C . PRO A 1 89 ? -3.622 4.353 0.052 1.00 92.81 89 PRO A C 1
ATOM 700 O O . PRO A 1 89 ? -3.609 3.832 1.170 1.00 92.81 89 PRO A O 1
ATOM 703 N N . GLY A 1 90 ? -3.178 5.586 -0.141 1.00 88.56 90 GLY A N 1
ATOM 704 C CA . GLY A 1 90 ? -2.826 6.494 0.934 1.00 88.56 90 GLY A CA 1
ATOM 705 C C . GLY A 1 90 ? -4.083 6.976 1.641 1.00 88.56 90 GLY A C 1
ATOM 706 O O . GLY A 1 90 ? -5.009 7.491 1.010 1.00 88.56 90 GLY A O 1
ATOM 707 N N . ILE A 1 91 ? -4.093 6.842 2.966 1.00 86.31 91 ILE A N 1
ATOM 708 C CA . ILE A 1 91 ? -5.208 7.265 3.810 1.00 86.31 91 ILE A CA 1
ATOM 709 C C . IL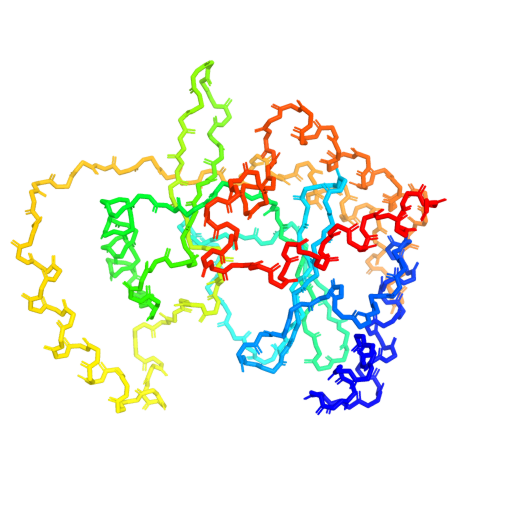E A 1 91 ? -4.756 8.224 4.918 1.00 86.31 91 ILE A C 1
ATOM 711 O O . ILE A 1 91 ? -3.560 8.408 5.173 1.00 86.31 91 ILE A O 1
ATOM 715 N N . THR A 1 92 ? -5.717 8.845 5.607 1.00 85.38 92 THR A N 1
ATOM 716 C CA . THR A 1 92 ? -5.402 9.739 6.731 1.00 85.38 92 THR A CA 1
ATOM 717 C C . THR A 1 92 ? -5.009 8.929 7.960 1.00 85.38 92 THR A C 1
ATOM 719 O O . THR A 1 92 ? -5.701 7.985 8.320 1.00 85.38 92 THR A O 1
ATOM 722 N N . CYS A 1 93 ? -3.933 9.304 8.653 1.00 82.50 93 CYS A N 1
ATOM 723 C CA . CYS A 1 93 ? -3.513 8.645 9.888 1.00 82.50 93 CYS A CA 1
ATOM 724 C C . CYS A 1 93 ? -2.855 9.634 10.877 1.00 82.50 93 CYS A C 1
ATOM 726 O O . CYS A 1 93 ? -2.374 10.696 10.465 1.00 82.50 93 CYS A O 1
ATOM 728 N N . PRO A 1 94 ? -2.812 9.303 12.184 1.00 84.44 94 PRO A N 1
ATOM 729 C CA . PRO A 1 94 ? -3.445 8.146 12.819 1.00 84.44 94 PRO A CA 1
ATOM 730 C C . PRO A 1 94 ? -4.941 8.380 13.076 1.00 84.44 94 PRO A C 1
ATOM 732 O O . PRO A 1 94 ? -5.410 9.520 13.098 1.00 84.44 94 PRO A O 1
ATOM 735 N N . ALA A 1 95 ? -5.677 7.301 13.329 1.00 87.00 95 ALA A N 1
ATOM 736 C CA . ALA A 1 95 ? -7.034 7.391 13.851 1.00 87.00 95 ALA A CA 1
ATOM 737 C C . ALA A 1 95 ? -7.066 7.961 15.285 1.00 87.00 95 ALA A C 1
ATOM 739 O O . ALA A 1 95 ? -6.101 7.870 16.052 1.00 87.00 95 ALA A O 1
ATOM 740 N N . ARG A 1 96 ? -8.194 8.561 15.676 1.00 86.75 96 ARG A N 1
ATOM 741 C CA . ARG A 1 96 ? -8.441 9.017 17.051 1.00 86.75 96 ARG A CA 1
ATOM 742 C C . ARG A 1 96 ? -8.581 7.812 17.975 1.00 86.75 96 ARG A C 1
ATOM 744 O O . ARG A 1 96 ? -9.085 6.764 17.588 1.00 86.75 96 ARG A O 1
ATOM 751 N N . LYS A 1 97 ? -8.220 7.990 19.250 1.00 84.88 97 LYS A N 1
ATOM 752 C CA . LYS A 1 97 ? -8.303 6.925 20.267 1.00 84.88 97 LYS A CA 1
ATOM 753 C C . LYS A 1 97 ? -9.691 6.284 20.363 1.00 84.88 97 LYS A C 1
ATOM 755 O O . LYS A 1 97 ? -9.775 5.073 20.502 1.00 84.88 97 LYS A O 1
ATOM 760 N N . GLN A 1 98 ? -10.758 7.082 20.309 1.00 85.12 98 GLN A N 1
ATOM 761 C CA . GLN A 1 98 ? -12.132 6.570 20.379 1.00 85.12 98 GLN A CA 1
ATOM 762 C C . GLN A 1 98 ? -12.456 5.666 19.183 1.00 85.12 98 GLN A C 1
ATOM 764 O O . GLN A 1 98 ? -12.978 4.572 19.377 1.00 85.12 98 GLN A O 1
ATOM 769 N N . ASP A 1 99 ? -12.055 6.079 17.983 1.00 87.62 99 ASP A N 1
ATOM 770 C CA . ASP A 1 99 ? -12.290 5.325 16.752 1.00 87.62 99 ASP A CA 1
ATOM 771 C C . ASP A 1 99 ? -11.464 4.039 16.715 1.00 87.62 99 ASP A C 1
ATOM 773 O O . ASP A 1 99 ? -11.998 2.989 16.381 1.00 87.62 99 ASP A O 1
ATOM 777 N N . ILE A 1 100 ? -10.211 4.081 17.187 1.00 88.38 100 ILE A N 1
ATOM 778 C CA . ILE A 1 100 ? -9.380 2.883 17.383 1.00 88.38 100 ILE A CA 1
ATOM 779 C C . ILE A 1 100 ? -10.122 1.866 18.261 1.00 88.38 100 ILE A C 1
ATOM 781 O O . ILE A 1 100 ? -10.262 0.706 17.880 1.00 88.38 100 ILE A O 1
ATOM 785 N N . LEU A 1 101 ? -10.631 2.289 19.426 1.00 85.50 101 LEU A N 1
ATOM 786 C CA . LEU A 1 101 ? -11.354 1.403 20.349 1.00 85.50 101 LEU A CA 1
ATOM 787 C C . LEU A 1 101 ? -12.620 0.809 19.724 1.00 85.50 101 LEU A C 1
ATOM 789 O O . LEU A 1 101 ? -12.988 -0.319 20.050 1.00 85.50 101 LEU A O 1
ATOM 793 N N . GLN A 1 102 ? -13.286 1.549 18.844 1.00 84.56 102 GLN A N 1
ATOM 794 C CA . GLN A 1 102 ? -14.471 1.060 18.155 1.00 84.56 102 GLN A CA 1
ATOM 795 C C . GLN A 1 102 ? -14.110 0.084 17.022 1.00 84.56 102 GLN A C 1
ATOM 797 O O . GLN A 1 102 ? -14.738 -0.971 16.937 1.00 84.56 102 GLN A O 1
ATOM 802 N N . THR A 1 103 ? -13.050 0.342 16.245 1.00 88.31 103 THR A N 1
ATOM 803 C CA . THR A 1 103 ? -12.482 -0.623 15.280 1.00 88.31 103 THR A CA 1
ATOM 804 C C . THR A 1 103 ? -12.117 -1.938 15.975 1.00 88.31 103 THR A C 1
ATOM 806 O O . THR A 1 103 ? -12.450 -3.017 15.490 1.00 88.31 103 THR A O 1
ATOM 809 N N . TYR A 1 104 ? -11.521 -1.870 17.170 1.00 87.75 104 TYR A N 1
ATOM 810 C CA . TYR A 1 104 ? -11.232 -3.045 17.998 1.00 87.75 104 TYR A CA 1
ATOM 811 C C . TYR A 1 104 ? -12.469 -3.898 18.302 1.00 87.75 104 TYR A C 1
ATOM 813 O O . TYR A 1 104 ? -12.404 -5.126 18.215 1.00 87.75 104 TYR A O 1
ATOM 821 N N . ARG A 1 105 ? -13.584 -3.267 18.687 1.00 84.12 105 ARG A N 1
ATOM 822 C CA . ARG A 1 105 ? -14.837 -3.981 18.988 1.00 84.12 105 ARG A CA 1
ATOM 823 C C . ARG A 1 105 ? -15.415 -4.620 17.741 1.00 84.12 105 ARG A C 1
ATOM 825 O O . ARG A 1 105 ? -15.695 -5.811 17.762 1.00 84.12 105 ARG A O 1
ATOM 832 N N . SER A 1 106 ? -15.504 -3.843 16.668 1.00 87.44 106 SER A N 1
ATOM 833 C CA . SER A 1 106 ? -16.057 -4.269 15.385 1.00 87.44 106 SER A CA 1
ATOM 834 C C . SER A 1 106 ? -15.317 -5.495 14.826 1.00 87.44 106 SER A C 1
ATOM 836 O O . SER A 1 106 ? -15.936 -6.496 14.465 1.00 87.44 106 SER A O 1
ATOM 838 N N . LEU A 1 107 ? -13.978 -5.492 14.873 1.00 89.06 107 LEU A N 1
ATOM 839 C CA . LEU A 1 107 ? -13.164 -6.654 14.500 1.00 89.06 107 LEU A CA 1
ATOM 840 C C . LEU A 1 107 ? -13.395 -7.852 15.435 1.00 89.06 107 LEU A C 1
ATOM 842 O O . LEU A 1 107 ? -13.554 -8.980 14.966 1.00 89.06 107 LEU A O 1
ATOM 846 N N . LYS A 1 108 ? -13.455 -7.626 16.754 1.00 86.19 108 LYS A N 1
ATOM 847 C CA . LYS A 1 108 ? -13.689 -8.692 17.742 1.00 86.19 108 LYS A CA 1
ATOM 848 C C . LYS A 1 108 ? -15.052 -9.363 17.555 1.00 86.19 108 LYS A C 1
ATOM 850 O O . LYS A 1 108 ? -15.125 -10.588 17.627 1.00 86.19 108 LYS A O 1
ATOM 855 N N . GLU A 1 109 ? -16.101 -8.587 17.290 1.00 87.19 109 GLU A N 1
ATOM 856 C CA . GLU A 1 109 ? -17.456 -9.077 16.989 1.00 87.19 109 GLU A CA 1
ATOM 857 C C . GLU A 1 109 ? -17.474 -9.992 15.755 1.00 87.19 109 GLU A C 1
ATOM 859 O O . GLU A 1 109 ? -18.241 -10.952 15.714 1.00 87.19 109 GLU A O 1
ATOM 864 N N . ARG A 1 110 ? -16.567 -9.769 14.793 1.00 87.56 110 ARG A N 1
ATOM 865 C CA . ARG A 1 110 ? -16.382 -10.609 13.596 1.00 87.56 110 ARG A CA 1
ATOM 866 C C . ARG A 1 110 ? -15.373 -11.747 13.757 1.00 87.56 110 ARG A C 1
ATOM 868 O O . ARG A 1 110 ? -15.020 -12.407 12.781 1.00 87.56 110 ARG A O 1
ATOM 875 N N . GLY A 1 111 ? -14.893 -12.015 14.968 1.00 87.06 111 GLY A N 1
ATOM 876 C CA . GLY A 1 111 ? -13.954 -13.113 15.190 1.00 87.06 111 GLY A CA 1
ATOM 877 C C . GLY A 1 111 ? -12.496 -12.767 14.853 1.00 87.06 111 GLY A C 1
ATOM 878 O O . GLY A 1 111 ? -11.681 -13.673 14.657 1.00 87.06 111 GLY A O 1
ATOM 879 N N . LEU A 1 112 ? -12.149 -11.482 14.760 1.00 89.62 112 LEU A N 1
ATOM 880 C CA . LEU A 1 112 ? -10.810 -11.002 14.424 1.00 89.62 112 LEU A CA 1
ATOM 881 C C . LEU A 1 112 ? -10.114 -10.366 15.634 1.00 89.62 112 LEU A C 1
ATOM 883 O O . LEU A 1 112 ? -10.735 -9.831 16.550 1.00 89.62 112 LEU A O 1
ATOM 887 N N . PHE A 1 113 ? -8.787 -10.436 15.638 1.00 87.44 113 PHE A N 1
ATOM 888 C CA . PHE A 1 113 ? -7.917 -9.861 16.654 1.00 87.44 113 PHE A CA 1
ATOM 889 C C . PHE A 1 113 ? -6.936 -8.892 16.009 1.00 87.44 113 PHE A C 1
ATOM 891 O O . PHE A 1 113 ? -6.122 -9.301 15.184 1.00 87.44 113 PHE A O 1
ATOM 898 N N . PHE A 1 114 ? -6.999 -7.631 16.428 1.00 88.62 114 PHE A N 1
ATOM 899 C CA . PHE A 1 114 ? -6.044 -6.589 16.074 1.00 88.62 114 PHE A CA 1
ATOM 900 C C . PHE A 1 114 ? -4.968 -6.512 17.166 1.00 88.62 114 PHE A C 1
ATOM 902 O O . PHE A 1 114 ? -5.305 -6.348 18.336 1.00 88.62 114 PHE A O 1
ATOM 909 N N . TRP A 1 115 ? -3.686 -6.700 16.841 1.00 83.94 115 TRP A N 1
ATOM 910 C CA . TRP A 1 115 ? -2.637 -6.806 17.872 1.00 83.94 115 TRP A CA 1
ATOM 911 C C . TRP A 1 115 ? -1.917 -5.487 18.193 1.00 83.94 115 TRP A C 1
ATOM 913 O O . TRP A 1 115 ? -1.229 -5.401 19.215 1.00 83.94 115 TRP A O 1
ATOM 923 N N . ASP A 1 116 ? -2.088 -4.442 17.379 1.00 84.44 116 ASP A N 1
ATOM 924 C CA . ASP A 1 116 ? -1.455 -3.138 17.601 1.00 84.44 116 ASP A CA 1
ATOM 925 C C . ASP A 1 116 ? -2.213 -2.285 18.626 1.00 84.44 116 ASP A C 1
ATOM 927 O O . ASP A 1 116 ? -3.052 -1.435 18.305 1.00 84.44 116 ASP A O 1
ATOM 931 N N . GLN A 1 117 ? -1.867 -2.476 19.897 1.00 77.81 117 GLN A N 1
ATOM 932 C CA . GLN A 1 117 ? -2.483 -1.789 21.039 1.00 77.81 117 GLN A CA 1
ATOM 933 C C . GLN A 1 117 ? -2.404 -0.261 20.986 1.00 77.81 117 GLN A C 1
ATOM 935 O O . GLN A 1 117 ? -3.200 0.419 21.637 1.00 77.81 117 GLN A O 1
ATOM 940 N N . LYS A 1 118 ? -1.423 0.292 20.268 1.00 80.31 118 LYS A N 1
ATOM 941 C CA . LYS A 1 118 ? -1.251 1.742 20.159 1.00 80.31 118 LYS A CA 1
ATOM 942 C C . LYS A 1 118 ? -2.123 2.333 19.051 1.00 80.31 118 LYS A C 1
ATOM 944 O O . LYS A 1 118 ? -2.251 3.555 19.000 1.00 80.31 118 LYS A O 1
ATOM 949 N N . GLY A 1 119 ? -2.711 1.489 18.197 1.00 81.81 119 GLY A N 1
ATOM 950 C CA . GLY A 1 119 ? -3.515 1.892 17.045 1.00 81.81 119 GLY A CA 1
ATOM 951 C C . GLY A 1 119 ? -2.722 2.714 16.031 1.00 81.81 119 GLY A C 1
ATOM 952 O O . GLY A 1 119 ? -3.284 3.583 15.370 1.00 81.81 119 GLY A O 1
ATOM 953 N N . GLN A 1 120 ? -1.409 2.479 15.931 1.00 83.38 120 GLN A N 1
ATOM 954 C CA . GLN A 1 120 ? -0.543 3.126 14.941 1.00 83.38 120 GLN A CA 1
ATOM 955 C C . GLN A 1 120 ? -0.895 2.681 13.515 1.00 83.38 120 GLN A C 1
ATOM 957 O O . GLN A 1 120 ? -0.746 3.463 12.579 1.00 83.38 120 GLN A O 1
ATOM 962 N N . ASN A 1 121 ? -1.429 1.467 13.380 1.00 87.69 121 ASN A N 1
ATOM 963 C CA . ASN A 1 121 ? -1.958 0.871 12.161 1.00 87.69 121 ASN A CA 1
ATOM 964 C C . ASN A 1 121 ? -3.448 1.169 11.946 1.00 87.69 121 ASN A C 1
ATOM 966 O O . ASN A 1 121 ? -4.105 0.423 11.230 1.00 87.69 121 ASN A O 1
ATOM 970 N N . CYS A 1 122 ? -4.001 2.226 12.545 1.00 90.12 122 CYS A N 1
ATOM 971 C CA . CYS A 1 122 ? -5.353 2.697 12.245 1.00 90.12 122 CYS A CA 1
ATOM 972 C C . CYS A 1 122 ? -5.317 4.063 11.564 1.00 90.12 122 CYS A C 1
ATOM 974 O O . CYS A 1 122 ? -4.587 4.970 11.976 1.00 90.12 122 CYS A O 1
ATOM 976 N N . GLY A 1 123 ? -6.163 4.225 10.557 1.00 89.88 123 GLY A N 1
ATOM 977 C CA . GLY A 1 123 ? -6.362 5.482 9.851 1.00 89.88 123 GLY A CA 1
ATOM 978 C C . GLY A 1 123 ? -7.809 5.642 9.419 1.00 89.88 123 GLY A C 1
ATOM 979 O O . GLY A 1 123 ? -8.690 4.999 9.975 1.00 89.88 123 GLY A O 1
ATOM 980 N N . TYR A 1 124 ? -8.038 6.511 8.448 1.00 88.69 124 TYR A N 1
ATOM 981 C CA . TYR A 1 124 ? -9.352 6.953 8.011 1.00 88.69 124 TYR A CA 1
ATOM 982 C C . TYR A 1 124 ? -9.452 6.928 6.497 1.00 88.69 124 TYR A C 1
ATOM 984 O O . TYR A 1 124 ? -8.676 7.609 5.817 1.00 88.69 124 TYR A O 1
ATOM 992 N N . LEU A 1 125 ? -10.452 6.213 5.997 1.00 87.12 125 LEU A N 1
ATOM 993 C CA . LEU A 1 125 ? -10.878 6.313 4.612 1.00 87.12 125 LEU A CA 1
ATOM 994 C C . LEU A 1 125 ? -11.787 7.524 4.412 1.00 87.12 125 LEU A C 1
ATOM 996 O O . LEU A 1 125 ? -12.640 7.772 5.271 1.00 87.12 125 LEU A O 1
ATOM 1000 N N . PRO A 1 126 ? -11.634 8.270 3.306 1.00 78.75 126 PRO A N 1
ATOM 1001 C CA . PRO A 1 126 ? -12.595 9.299 2.944 1.00 78.75 126 PRO A CA 1
ATOM 1002 C C . PRO A 1 126 ? -13.917 8.639 2.538 1.00 78.75 126 PRO A C 1
ATOM 1004 O O . PRO A 1 126 ? -13.927 7.696 1.755 1.00 78.75 126 PRO A O 1
ATOM 1007 N N . LEU A 1 127 ? -15.041 9.130 3.056 1.00 70.50 127 LEU A N 1
ATOM 1008 C CA . LEU A 1 127 ? -16.362 8.724 2.586 1.00 70.50 127 LEU A CA 1
ATOM 1009 C C . LEU A 1 127 ? -16.760 9.639 1.426 1.00 70.50 127 LEU A C 1
ATOM 1011 O O . LEU A 1 127 ? -16.839 10.856 1.587 1.00 70.50 127 LEU A O 1
ATOM 1015 N N . ALA A 1 128 ? -17.018 9.051 0.256 1.00 57.25 128 ALA A N 1
ATOM 1016 C CA . ALA A 1 128 ? -17.306 9.777 -0.985 1.00 57.25 128 ALA A CA 1
ATOM 1017 C C . ALA A 1 128 ? -18.589 10.638 -0.946 1.00 57.25 128 ALA A C 1
ATOM 1019 O O . ALA A 1 128 ? -18.818 11.437 -1.851 1.00 57.25 128 ALA A O 1
ATOM 1020 N N . ALA A 1 129 ? -19.434 10.489 0.080 1.00 48.56 129 ALA A N 1
ATOM 1021 C CA . ALA A 1 129 ? -20.821 10.947 0.055 1.00 48.56 129 ALA A CA 1
ATOM 1022 C C . ALA A 1 129 ? -21.087 12.369 0.587 1.00 48.56 129 ALA A C 1
ATOM 1024 O O . ALA A 1 129 ? -22.222 12.832 0.479 1.00 48.56 129 ALA A O 1
ATOM 1025 N N . THR A 1 130 ? -20.122 13.093 1.164 1.00 45.75 130 THR A N 1
ATOM 1026 C CA . THR A 1 130 ? -20.443 14.372 1.828 1.00 45.75 130 THR A CA 1
ATOM 1027 C C . THR A 1 130 ? -19.434 15.487 1.564 1.00 45.75 130 THR A C 1
ATOM 1029 O O . THR A 1 130 ? -18.233 15.328 1.748 1.00 45.75 130 THR A O 1
ATOM 1032 N N . GLN A 1 131 ? -19.957 16.677 1.235 1.00 45.56 131 GLN A N 1
ATOM 1033 C CA . GLN A 1 131 ? -19.218 17.949 1.140 1.00 45.56 131 GLN A CA 1
ATOM 1034 C C . GLN A 1 131 ? -18.529 18.375 2.458 1.00 45.56 131 GLN A C 1
ATOM 1036 O O . GLN A 1 131 ? -17.779 19.346 2.481 1.00 45.56 131 GLN A O 1
ATOM 1041 N N . GLY A 1 132 ? -18.744 17.638 3.552 1.00 52.53 132 GLY A N 1
ATOM 1042 C CA . GLY A 1 132 ? -17.822 17.559 4.682 1.00 52.53 132 GLY A CA 1
ATOM 1043 C C . GLY A 1 132 ? -17.266 16.143 4.739 1.00 52.53 132 GLY A C 1
ATOM 1044 O O . GLY A 1 132 ? -18.052 15.206 4.813 1.00 52.53 132 GLY A O 1
ATOM 1045 N N . ILE A 1 133 ? -15.946 15.974 4.669 1.00 55.41 133 ILE A N 1
ATOM 1046 C CA . ILE A 1 133 ? -15.284 14.662 4.618 1.00 55.41 133 ILE A CA 1
ATOM 1047 C C . ILE A 1 133 ? -15.658 13.869 5.880 1.00 55.41 133 ILE A C 1
ATOM 1049 O O . ILE A 1 133 ? -15.058 14.052 6.941 1.00 55.41 133 ILE A O 1
ATOM 1053 N N . GLN A 1 134 ? -16.676 13.010 5.792 1.00 62.53 134 GLN A N 1
ATOM 1054 C CA . GLN A 1 134 ? -16.882 11.982 6.798 1.00 62.53 134 GLN A CA 1
ATOM 1055 C C . GLN A 1 134 ? -15.809 10.922 6.566 1.00 62.53 134 GLN A C 1
ATOM 1057 O O . GLN A 1 134 ? -15.397 10.675 5.433 1.00 62.53 134 GLN A O 1
ATOM 1062 N N . THR A 1 135 ? -15.324 10.311 7.640 1.00 79.19 135 THR A N 1
ATOM 1063 C CA . THR A 1 135 ? -14.271 9.306 7.544 1.00 79.19 135 THR A CA 1
ATOM 1064 C C . THR A 1 135 ? -14.644 8.038 8.281 1.00 79.19 135 THR A C 1
ATOM 1066 O O . THR A 1 135 ? -15.102 8.111 9.421 1.00 79.19 135 THR A O 1
ATOM 1069 N N . ALA A 1 136 ? -14.378 6.888 7.669 1.00 85.69 136 ALA A N 1
ATOM 1070 C CA . ALA A 1 136 ? -14.521 5.587 8.313 1.00 85.69 136 ALA A CA 1
ATOM 1071 C C . ALA A 1 136 ? -13.148 5.097 8.793 1.00 85.69 136 ALA A C 1
ATOM 1073 O O . ALA A 1 136 ? -12.195 5.110 8.005 1.00 85.69 136 ALA A O 1
ATOM 1074 N N . PRO A 1 137 ? -12.990 4.713 10.072 1.00 90.81 137 PRO A N 1
ATOM 1075 C CA . PRO A 1 137 ? -11.715 4.222 10.554 1.00 90.81 137 PRO A CA 1
ATOM 1076 C C . PRO A 1 137 ? -11.458 2.798 10.065 1.00 90.81 137 PRO A C 1
ATOM 1078 O O . PRO A 1 137 ? -12.335 1.942 10.125 1.00 90.81 137 PRO A O 1
ATOM 1081 N N . VAL A 1 138 ? -10.229 2.540 9.633 1.00 92.50 138 VAL A N 1
ATOM 1082 C CA . VAL A 1 138 ? -9.792 1.226 9.149 1.00 92.50 138 VAL A CA 1
ATOM 1083 C C . VAL A 1 138 ? -8.421 0.864 9.695 1.00 92.50 138 VAL A C 1
ATOM 1085 O O . VAL A 1 138 ? -7.598 1.735 9.994 1.00 92.50 138 VAL A O 1
ATOM 1088 N N . VAL A 1 139 ? -8.156 -0.435 9.790 1.00 92.50 139 VAL A N 1
ATOM 1089 C CA . VAL A 1 139 ? -6.821 -0.980 10.004 1.00 92.50 139 VAL A CA 1
ATOM 1090 C C . VAL A 1 139 ? -6.057 -0.953 8.686 1.00 92.50 139 VAL A C 1
ATOM 1092 O O . VAL A 1 139 ? -6.482 -1.543 7.701 1.00 92.50 139 VAL A O 1
ATOM 1095 N N . ILE A 1 140 ? -4.919 -0.271 8.671 1.00 90.94 140 ILE A N 1
ATOM 1096 C CA . ILE A 1 140 ? -4.108 -0.036 7.471 1.00 90.94 140 ILE A CA 1
ATOM 1097 C C . ILE A 1 140 ? -3.156 -1.191 7.170 1.00 90.94 140 ILE A C 1
ATOM 1099 O O . ILE A 1 140 ? -2.691 -1.357 6.046 1.00 90.94 140 ILE A O 1
ATOM 1103 N N . ASP A 1 141 ? -2.813 -1.953 8.203 1.00 88.88 141 ASP A N 1
ATOM 1104 C CA . ASP A 1 141 ? -1.959 -3.121 8.093 1.00 88.88 141 ASP A CA 1
ATOM 1105 C C . ASP A 1 141 ? -2.797 -4.387 8.278 1.00 88.88 141 ASP A C 1
ATOM 1107 O O . ASP A 1 141 ? -3.123 -4.735 9.416 1.00 88.88 141 ASP A O 1
ATOM 1111 N N . PRO A 1 142 ? -3.149 -5.100 7.198 1.00 89.25 142 PRO A N 1
ATOM 1112 C CA . PRO A 1 142 ? -3.927 -6.325 7.312 1.00 89.25 142 PRO A CA 1
ATOM 1113 C C . PRO A 1 142 ? -3.232 -7.417 8.137 1.00 89.25 142 PRO A C 1
ATOM 1115 O O . PRO A 1 142 ? -3.912 -8.277 8.690 1.00 89.25 142 PRO A O 1
ATOM 1118 N N . GLU A 1 143 ? -1.902 -7.385 8.272 1.00 87.19 143 GLU A N 1
ATOM 1119 C CA . GLU A 1 143 ? -1.133 -8.328 9.101 1.00 87.19 143 GLU A CA 1
ATOM 1120 C C . GLU A 1 143 ? -1.205 -7.975 10.585 1.00 87.19 143 GLU A C 1
ATOM 1122 O O . GLU A 1 143 ? -0.963 -8.819 11.453 1.00 87.19 143 GLU A O 1
ATOM 1127 N N . ALA A 1 144 ? -1.634 -6.749 10.899 1.00 87.56 144 ALA A N 1
ATOM 1128 C CA . ALA A 1 144 ? -2.013 -6.387 12.251 1.00 87.56 144 ALA A CA 1
ATOM 1129 C C . ALA A 1 144 ? -3.277 -7.128 12.728 1.00 87.56 144 ALA A C 1
ATOM 1131 O O . ALA A 1 144 ? -3.582 -7.112 13.924 1.00 87.56 144 ALA A O 1
ATOM 1132 N N . VAL A 1 145 ? -4.005 -7.787 11.815 1.00 89.12 145 VAL A N 1
ATOM 1133 C CA . VAL A 1 145 ? -5.273 -8.468 12.073 1.00 89.12 145 VAL A CA 1
ATOM 1134 C C . VAL A 1 145 ? -5.150 -9.971 11.821 1.00 89.12 145 VAL A C 1
ATOM 1136 O O . VAL A 1 145 ? -4.681 -10.426 10.784 1.00 89.12 145 VAL A O 1
ATOM 1139 N N . SER A 1 146 ? -5.624 -10.775 12.768 1.00 85.38 146 SER A N 1
ATOM 1140 C CA . SER A 1 146 ? -5.597 -12.240 12.692 1.00 85.38 146 SER A CA 1
ATOM 1141 C C . SER A 1 146 ? -6.936 -12.847 13.105 1.00 85.38 146 SER A C 1
ATOM 1143 O O . SER A 1 146 ? -7.712 -12.223 13.825 1.00 85.38 146 SER A O 1
ATOM 1145 N N . LYS A 1 147 ? -7.231 -14.080 12.675 1.00 81.88 147 LYS A N 1
ATOM 1146 C CA . LYS A 1 147 ? -8.427 -14.803 13.140 1.00 81.88 147 LYS A CA 1
ATOM 1147 C C . LYS A 1 147 ? -8.261 -15.238 14.599 1.00 81.88 147 LYS A C 1
ATOM 1149 O O . LYS A 1 147 ? -7.255 -15.867 14.946 1.00 81.88 147 LYS A O 1
ATOM 1154 N N . LEU A 1 148 ? -9.271 -14.977 15.433 1.00 67.00 148 LEU A N 1
ATOM 1155 C CA . LEU A 1 148 ? -9.357 -15.501 16.799 1.00 67.00 148 LEU A CA 1
ATOM 1156 C C . LEU A 1 148 ? -9.346 -17.039 16.732 1.00 67.00 148 LEU A C 1
ATOM 1158 O O . LEU A 1 148 ? -10.275 -17.651 16.219 1.00 67.00 148 LEU A O 1
ATOM 1162 N N . GLY A 1 149 ? -8.256 -17.664 17.188 1.00 58.44 149 GLY A N 1
ATOM 1163 C CA . GLY A 1 149 ? -8.077 -19.126 17.187 1.00 58.44 149 GLY A CA 1
ATOM 1164 C C . GLY A 1 149 ? -6.858 -19.639 16.411 1.00 58.44 149 GLY A C 1
ATOM 1165 O O . GLY A 1 149 ? -6.325 -20.686 16.762 1.00 58.44 149 GLY A O 1
ATOM 1166 N N . GLN A 1 150 ? -6.334 -18.893 15.429 1.00 56.78 150 GLN A N 1
ATOM 1167 C CA . GLN A 1 150 ? -5.038 -19.217 14.795 1.00 56.78 150 GLN A CA 1
ATOM 1168 C C . GLN A 1 150 ? -3.837 -18.629 15.558 1.00 56.78 150 GLN A C 1
ATOM 1170 O O . GLN A 1 150 ? -2.685 -18.954 15.274 1.00 56.78 150 GLN A O 1
ATOM 1175 N N . SER A 1 151 ? -4.094 -17.821 16.588 1.00 51.84 151 SER A N 1
ATOM 1176 C CA . SER A 1 151 ? -3.093 -17.131 17.410 1.00 51.84 151 SER A CA 1
ATOM 1177 C C . SER A 1 151 ? -2.335 -18.026 18.405 1.00 51.84 151 SER A C 1
ATOM 1179 O O . SER A 1 151 ? -1.608 -17.510 19.252 1.00 51.84 151 SER A O 1
ATOM 1181 N N . VAL A 1 152 ? -2.436 -19.358 18.311 1.00 46.06 152 VAL A N 1
ATOM 1182 C CA . VAL A 1 152 ? -1.770 -20.289 19.246 1.00 46.06 152 VAL A CA 1
ATOM 1183 C C . VAL A 1 152 ? -0.237 -20.155 19.192 1.00 46.06 152 VAL A C 1
ATOM 1185 O O . VAL A 1 152 ? 0.419 -20.251 20.226 1.00 46.06 152 VAL A O 1
ATOM 1188 N N . LYS A 1 153 ? 0.349 -19.802 18.034 1.00 47.38 153 LYS A N 1
ATOM 1189 C CA . LYS A 1 153 ? 1.793 -19.489 17.920 1.00 47.38 153 LYS A CA 1
ATOM 1190 C C . LYS A 1 153 ? 2.202 -18.134 18.521 1.00 47.38 153 LYS A C 1
ATOM 1192 O O . LYS A 1 153 ? 3.376 -17.930 18.801 1.00 47.38 153 LYS A O 1
ATOM 1197 N N . LEU A 1 154 ? 1.247 -17.245 18.794 1.00 50.47 154 LEU A N 1
ATOM 1198 C CA . LEU A 1 154 ? 1.434 -15.993 19.539 1.00 50.47 154 LEU A CA 1
ATOM 1199 C C . LEU A 1 154 ? 1.125 -16.164 21.038 1.00 50.47 154 LEU A C 1
ATOM 1201 O O . LEU A 1 154 ? 1.085 -15.172 21.759 1.00 50.47 154 LEU A O 1
ATOM 1205 N N . GLY A 1 155 ? 0.914 -17.395 21.524 1.00 46.97 155 GLY A N 1
ATOM 1206 C CA . GLY A 1 155 ? 0.305 -17.714 22.822 1.00 46.97 155 GLY A CA 1
ATOM 1207 C C . GLY A 1 155 ? 0.830 -16.931 24.031 1.00 46.97 155 GLY A C 1
ATOM 1208 O O . GLY A 1 155 ? 0.024 -16.456 24.823 1.00 46.97 155 GLY A O 1
ATOM 1209 N N . ALA A 1 156 ? 2.141 -16.708 24.159 1.00 50.47 156 ALA A N 1
ATOM 1210 C CA . ALA A 1 156 ? 2.699 -15.932 25.274 1.00 50.47 156 ALA A CA 1
ATOM 1211 C C . ALA A 1 156 ? 2.391 -14.423 25.172 1.00 50.47 156 ALA A C 1
ATOM 1213 O O . ALA A 1 156 ? 2.038 -13.792 26.168 1.00 50.47 156 ALA A O 1
ATOM 1214 N N . TYR A 1 157 ? 2.461 -13.854 23.965 1.00 50.12 157 TYR A N 1
ATOM 1215 C CA . TYR A 1 157 ? 2.135 -12.450 23.705 1.00 50.12 157 TYR A CA 1
ATOM 1216 C C . TYR A 1 157 ? 0.621 -12.218 23.735 1.00 50.12 157 TYR A C 1
ATOM 1218 O O . TYR A 1 157 ? 0.153 -11.272 24.356 1.00 50.12 157 TYR A O 1
ATOM 1226 N N . TYR A 1 158 ? -0.163 -13.135 23.165 1.00 52.91 158 TYR A N 1
ATOM 1227 C CA . TYR A 1 158 ? -1.621 -13.139 23.226 1.00 52.91 158 TYR A CA 1
ATOM 1228 C C . TYR A 1 158 ? -2.124 -13.227 24.671 1.00 52.91 158 TYR A C 1
ATOM 1230 O O . TYR A 1 158 ? -2.977 -12.436 25.054 1.00 52.91 158 TYR A O 1
ATOM 1238 N N . LEU A 1 159 ? -1.568 -14.116 25.505 1.00 54.78 159 LEU A N 1
ATOM 1239 C CA . LEU A 1 159 ? -1.926 -14.199 26.926 1.00 54.78 159 LEU A CA 1
ATOM 1240 C C . LEU A 1 159 ? -1.516 -12.939 27.695 1.00 54.78 159 LEU A C 1
ATOM 1242 O O . LEU A 1 159 ? -2.294 -12.468 28.521 1.00 54.78 159 LEU A O 1
ATOM 1246 N N . PHE A 1 160 ? -0.348 -12.358 27.403 1.00 56.94 160 PHE A N 1
ATOM 1247 C CA . PHE A 1 160 ? 0.105 -11.099 28.001 1.00 56.94 160 PHE A CA 1
ATOM 1248 C C . PHE A 1 160 ? -0.804 -9.915 27.622 1.00 56.94 160 PHE A C 1
ATOM 1250 O O . PHE A 1 160 ? -1.255 -9.168 28.492 1.00 56.94 160 PHE A O 1
ATOM 1257 N N . ILE A 1 161 ? -1.147 -9.782 26.336 1.00 54.56 161 ILE A N 1
ATOM 1258 C CA . ILE A 1 161 ? -2.056 -8.751 25.827 1.00 54.56 161 ILE A CA 1
ATOM 1259 C C . ILE A 1 161 ? -3.463 -8.945 26.379 1.00 54.56 161 ILE A C 1
ATOM 1261 O O . ILE A 1 161 ? -4.048 -7.988 26.873 1.00 54.56 161 ILE A O 1
ATOM 1265 N N . LYS A 1 162 ? -3.998 -10.167 26.344 1.00 55.59 162 LYS A N 1
ATOM 1266 C CA . LYS A 1 162 ? -5.338 -10.479 26.842 1.00 55.59 162 LYS A CA 1
ATOM 1267 C C . LYS A 1 162 ? -5.484 -10.079 28.315 1.00 55.59 162 LYS A C 1
ATOM 1269 O O . LYS A 1 162 ? -6.423 -9.372 28.666 1.00 55.59 162 LYS A O 1
ATOM 1274 N N . ARG A 1 163 ? -4.496 -10.411 29.157 1.00 53.69 163 ARG A N 1
ATOM 1275 C CA . ARG A 1 163 ? -4.503 -10.085 30.598 1.00 53.69 163 ARG A CA 1
ATOM 1276 C C . ARG A 1 163 ? -4.450 -8.582 30.900 1.00 53.69 163 ARG A C 1
ATOM 1278 O O . ARG A 1 163 ? -5.015 -8.154 31.906 1.00 53.69 163 ARG A O 1
ATOM 1285 N N . HIS A 1 164 ? -3.787 -7.785 30.058 1.00 54.31 164 HIS A N 1
ATOM 1286 C CA . HIS A 1 164 ? -3.589 -6.347 30.294 1.00 54.31 164 HIS A CA 1
ATOM 1287 C C . HIS A 1 164 ? -4.557 -5.432 29.526 1.00 54.31 164 HIS A C 1
ATOM 1289 O O . HIS A 1 164 ? -4.912 -4.367 30.034 1.00 54.31 164 HIS A O 1
ATOM 1295 N N . ALA A 1 165 ? -4.997 -5.825 28.330 1.00 54.34 165 ALA A N 1
ATOM 1296 C CA . ALA A 1 165 ? -5.858 -5.021 27.465 1.00 54.34 165 ALA A CA 1
ATOM 1297 C C . ALA A 1 165 ? -7.349 -5.194 27.795 1.00 54.34 165 ALA A C 1
ATOM 1299 O O . ALA A 1 165 ? -8.075 -4.199 27.813 1.00 54.34 165 ALA A O 1
ATOM 1300 N N . GLU A 1 166 ? -7.804 -6.412 28.129 1.00 53.94 166 GLU A N 1
ATOM 1301 C CA . GLU A 1 166 ? -9.224 -6.664 28.430 1.00 53.94 166 GLU A CA 1
ATOM 1302 C C . GLU A 1 166 ? -9.691 -5.868 29.661 1.00 53.94 166 GLU A C 1
ATOM 1304 O O . GLU A 1 166 ? -10.758 -5.269 29.630 1.00 53.94 166 GLU A O 1
ATOM 1309 N N . ASN A 1 167 ? -8.856 -5.716 30.693 1.00 50.94 167 ASN A N 1
ATOM 1310 C CA . ASN A 1 167 ? -9.246 -4.998 31.916 1.00 50.94 167 ASN A CA 1
ATOM 1311 C C . ASN A 1 167 ? -9.252 -3.460 31.797 1.00 50.94 167 ASN A C 1
ATOM 1313 O O . ASN A 1 167 ? -9.871 -2.785 32.620 1.00 50.94 167 ASN A O 1
ATOM 1317 N N . ARG A 1 168 ? -8.569 -2.881 30.798 1.00 53.78 168 ARG A N 1
ATOM 1318 C CA . ARG A 1 168 ? -8.491 -1.417 30.613 1.00 53.78 168 ARG A CA 1
ATOM 1319 C C . ARG A 1 168 ? -9.385 -0.892 29.498 1.00 53.78 168 ARG A C 1
ATOM 1321 O O . ARG A 1 168 ? -9.930 0.197 29.636 1.00 53.78 168 ARG A O 1
ATOM 1328 N N . ILE A 1 169 ? -9.547 -1.649 28.415 1.00 54.16 169 ILE A N 1
ATOM 1329 C CA . ILE A 1 169 ? -10.329 -1.217 27.250 1.00 54.16 169 ILE A CA 1
ATOM 1330 C C . ILE A 1 169 ? -11.830 -1.447 27.468 1.00 54.16 169 ILE A C 1
ATOM 1332 O O . ILE A 1 169 ? -12.630 -0.603 27.070 1.00 54.16 169 ILE A O 1
ATOM 1336 N N . ILE A 1 170 ? -12.215 -2.539 28.142 1.00 51.66 170 ILE A N 1
ATOM 1337 C CA . ILE A 1 170 ? -13.626 -2.929 28.318 1.00 51.66 170 ILE A CA 1
ATOM 1338 C C . ILE A 1 170 ? -14.375 -1.987 29.282 1.00 51.66 170 ILE A C 1
ATOM 1340 O O . ILE A 1 170 ? -15.567 -1.761 29.113 1.00 51.66 170 ILE A O 1
ATOM 1344 N N . ASN A 1 171 ? -13.673 -1.353 30.227 1.00 50.03 171 ASN A N 1
ATOM 1345 C CA . ASN A 1 171 ? -14.289 -0.504 31.257 1.00 50.03 171 ASN A CA 1
ATOM 1346 C C . ASN A 1 171 ? -14.462 0.979 30.859 1.00 50.03 171 ASN A C 1
ATOM 1348 O O . ASN A 1 171 ? -15.020 1.751 31.631 1.00 50.03 171 ASN A O 1
ATOM 1352 N N . MET A 1 172 ? -13.997 1.406 29.676 1.00 52.09 172 MET A N 1
ATOM 1353 C CA . MET A 1 172 ? -14.094 2.806 29.206 1.00 52.09 172 MET A CA 1
ATOM 1354 C C . MET A 1 172 ? -15.248 3.049 28.215 1.00 52.09 172 MET A C 1
ATOM 1356 O O . MET A 1 172 ? -15.248 4.032 27.472 1.00 52.09 172 MET A O 1
ATOM 1360 N N . ILE A 1 173 ? -16.212 2.135 28.137 1.00 54.06 173 ILE A N 1
ATOM 1361 C CA . ILE A 1 173 ? -17.115 2.030 26.992 1.00 54.06 173 ILE A CA 1
ATOM 1362 C C . ILE A 1 173 ? -18.497 2.618 27.316 1.00 54.06 173 ILE A C 1
ATOM 1364 O O . ILE A 1 173 ? -19.359 1.935 27.856 1.00 54.06 173 ILE A O 1
ATOM 1368 N N . SER A 1 174 ? -18.708 3.886 26.943 1.00 51.09 174 SER A N 1
ATOM 1369 C CA . SER A 1 174 ? -20.050 4.465 26.732 1.00 51.09 174 SER A CA 1
ATOM 1370 C C . SER A 1 174 ? -20.782 3.732 25.589 1.00 51.09 174 SER A C 1
ATOM 1372 O O . SER A 1 174 ? -20.097 3.117 24.761 1.00 51.09 174 SER A O 1
ATOM 1374 N N . PRO A 1 175 ? -22.130 3.795 25.494 1.00 56.00 175 PRO A N 1
ATOM 1375 C CA . PRO A 1 175 ? -22.889 3.094 24.457 1.00 56.00 175 PRO A CA 1
ATOM 1376 C C . PRO A 1 175 ? -22.323 3.393 23.064 1.00 56.00 175 PRO A C 1
ATOM 1378 O O . PRO A 1 175 ? -22.053 4.544 22.719 1.00 56.00 175 PRO A O 1
ATOM 1381 N N . ALA A 1 176 ? -22.071 2.327 22.302 1.00 58.34 176 ALA A N 1
ATOM 1382 C CA . ALA A 1 176 ? -21.400 2.398 21.015 1.00 58.34 176 ALA A CA 1
ATOM 1383 C C . ALA A 1 176 ? -22.276 3.153 20.007 1.00 58.34 176 ALA A C 1
ATOM 1385 O O . ALA A 1 176 ? -23.341 2.674 19.625 1.00 58.34 176 ALA A O 1
ATOM 1386 N N . VAL A 1 177 ? -21.815 4.321 19.560 1.00 63.91 177 VAL A N 1
ATOM 1387 C CA . VAL A 1 177 ? -22.329 4.922 18.329 1.00 63.91 177 VAL A CA 1
ATOM 1388 C C . VAL A 1 177 ? -21.802 4.061 17.175 1.00 63.91 177 VAL A C 1
ATOM 1390 O O . VAL A 1 177 ? -20.585 3.862 17.103 1.00 63.91 177 VAL A O 1
ATOM 1393 N N . PRO A 1 178 ? -22.667 3.512 16.302 1.00 65.06 178 PRO A N 1
ATOM 1394 C CA . PRO A 1 178 ? -22.216 2.783 15.125 1.00 65.06 178 PRO A CA 1
ATOM 1395 C C . PRO A 1 178 ? -21.333 3.697 14.277 1.00 65.06 178 PRO A C 1
ATOM 1397 O O . PRO A 1 178 ? -21.734 4.811 13.938 1.00 65.06 178 PRO A O 1
ATOM 1400 N N . LEU A 1 179 ? -20.124 3.243 13.953 1.00 66.62 179 LEU A N 1
ATOM 1401 C CA . LEU A 1 179 ? -19.302 3.945 12.978 1.00 66.62 179 LEU A CA 1
ATOM 1402 C C . LEU A 1 179 ? -19.857 3.707 11.574 1.00 66.62 179 LEU A C 1
ATOM 1404 O O . LEU A 1 179 ? -20.393 2.625 11.312 1.00 66.62 179 LEU A O 1
ATOM 1408 N N . PRO A 1 180 ? -19.697 4.674 10.658 1.00 73.44 180 PRO A N 1
ATOM 1409 C CA . PRO A 1 180 ? -19.909 4.397 9.250 1.00 73.44 180 PRO A CA 1
ATOM 1410 C C . PRO A 1 180 ? -18.956 3.274 8.826 1.00 73.44 180 PRO A C 1
ATOM 1412 O O . PRO A 1 180 ? -17.767 3.305 9.152 1.00 73.44 180 PRO A O 1
ATOM 1415 N N . GLN A 1 181 ? -19.485 2.276 8.119 1.00 75.88 181 GLN A N 1
ATOM 1416 C CA . GLN A 1 181 ? -18.648 1.245 7.518 1.00 75.88 181 GLN A CA 1
ATOM 1417 C C . GLN A 1 181 ? -17.799 1.865 6.412 1.00 75.88 181 GLN A C 1
ATOM 1419 O O . GLN A 1 181 ? -18.255 2.734 5.666 1.00 75.88 181 GLN A O 1
ATOM 1424 N N . ALA A 1 182 ? -16.553 1.419 6.321 1.00 78.81 182 ALA A N 1
ATOM 1425 C CA . ALA A 1 182 ? -15.655 1.831 5.263 1.00 78.81 182 ALA A CA 1
ATOM 1426 C C . ALA A 1 182 ? -16.106 1.236 3.923 1.00 78.81 182 ALA A C 1
ATOM 1428 O O . ALA A 1 182 ? -15.913 0.050 3.655 1.00 78.81 182 ALA A O 1
ATOM 1429 N N . ASP A 1 183 ? -16.696 2.078 3.077 1.00 83.00 183 ASP A N 1
ATOM 1430 C CA . ASP A 1 183 ? -16.963 1.741 1.685 1.00 83.00 183 ASP A CA 1
ATOM 1431 C C . ASP A 1 183 ? -15.681 1.917 0.865 1.00 83.00 183 ASP A C 1
ATOM 1433 O O . ASP A 1 183 ? -15.256 3.027 0.545 1.00 83.00 183 ASP A O 1
ATOM 1437 N N . GLN A 1 184 ? -15.039 0.793 0.558 1.00 89.00 184 GLN A N 1
ATOM 1438 C CA . GLN A 1 184 ? -13.794 0.758 -0.202 1.00 89.00 184 GLN A CA 1
ATOM 1439 C C . GLN A 1 184 ? -14.028 0.665 -1.720 1.00 89.00 184 GLN A C 1
ATOM 1441 O O . GLN A 1 184 ? -13.043 0.575 -2.459 1.00 89.00 184 GLN A O 1
ATOM 1446 N N . SER A 1 185 ? -15.285 0.682 -2.196 1.00 89.62 185 SER A N 1
ATOM 1447 C CA . SER A 1 185 ? -15.620 0.727 -3.635 1.00 89.62 185 SER A CA 1
ATOM 1448 C C . SER A 1 185 ? -15.182 2.033 -4.297 1.00 89.62 185 SER A C 1
ATOM 1450 O O . SER A 1 185 ? -14.981 2.089 -5.506 1.00 89.62 185 SER A O 1
ATOM 1452 N N . ILE A 1 186 ? -14.901 3.070 -3.501 1.00 88.25 186 ILE A N 1
ATOM 1453 C CA . ILE A 1 186 ? -14.306 4.323 -3.980 1.00 88.25 186 ILE A CA 1
ATOM 1454 C C . ILE A 1 186 ? -13.001 4.104 -4.764 1.00 88.25 186 ILE A C 1
ATOM 1456 O O . ILE A 1 186 ? -12.641 4.950 -5.574 1.00 88.25 186 ILE A O 1
ATOM 1460 N N . TYR A 1 187 ? -12.307 2.982 -4.534 1.00 92.44 187 TYR A N 1
ATOM 1461 C CA . TYR A 1 187 ? -11.070 2.605 -5.221 1.00 92.44 187 TYR A CA 1
ATOM 1462 C C . TYR A 1 187 ? -11.277 1.623 -6.381 1.00 92.44 187 TYR A C 1
ATOM 1464 O O . TYR A 1 187 ? -10.290 1.228 -6.997 1.00 92.44 187 TYR A O 1
ATOM 1472 N N . ASP A 1 188 ? -12.511 1.221 -6.701 1.00 93.38 188 ASP A N 1
ATOM 1473 C CA . ASP A 1 188 ? -12.793 0.327 -7.833 1.00 93.38 188 ASP A CA 1
ATOM 1474 C C . ASP A 1 188 ? -12.250 0.859 -9.168 1.00 93.38 188 ASP A C 1
ATOM 1476 O O . ASP A 1 188 ? -11.603 0.076 -9.864 1.00 93.38 188 ASP A O 1
ATOM 1480 N N . PRO A 1 189 ? -12.343 2.169 -9.490 1.00 94.00 189 PRO A N 1
ATOM 1481 C CA . PRO A 1 189 ? -11.705 2.708 -10.691 1.00 94.00 189 PRO A CA 1
ATOM 1482 C C . PRO A 1 189 ? -10.195 2.431 -10.760 1.00 94.00 189 PRO A C 1
ATOM 1484 O O . PRO A 1 189 ? -9.682 2.080 -11.818 1.00 94.00 189 PRO A O 1
ATOM 1487 N N . LEU A 1 190 ? -9.478 2.495 -9.629 1.00 95.25 190 LEU A N 1
ATOM 1488 C CA . LEU A 1 190 ? -8.045 2.170 -9.577 1.00 95.25 190 LEU A CA 1
ATOM 1489 C C . LEU A 1 190 ? -7.779 0.679 -9.730 1.00 95.25 190 LEU A C 1
ATOM 1491 O O . LEU A 1 190 ? -6.784 0.294 -10.341 1.00 95.25 190 LEU A O 1
ATOM 1495 N N . ARG A 1 191 ? -8.643 -0.165 -9.154 1.00 95.56 191 ARG A N 1
ATOM 1496 C CA . ARG A 1 191 ? -8.549 -1.623 -9.302 1.00 95.56 191 ARG A CA 1
ATOM 1497 C C . ARG A 1 191 ? -8.730 -2.016 -10.763 1.00 95.56 191 ARG A C 1
ATOM 1499 O O . ARG A 1 191 ? -7.988 -2.860 -11.261 1.00 95.56 191 ARG A O 1
ATOM 1506 N N . ASP A 1 192 ? -9.680 -1.386 -11.442 1.00 94.50 192 ASP A N 1
ATOM 1507 C CA . ASP A 1 192 ? -9.944 -1.605 -12.859 1.00 94.50 192 ASP A CA 1
ATOM 1508 C C . ASP A 1 192 ? -8.806 -1.059 -13.729 1.00 94.50 192 ASP A C 1
ATOM 1510 O O . ASP A 1 192 ? -8.306 -1.788 -14.584 1.00 94.50 192 ASP A O 1
ATOM 1514 N N . ALA A 1 193 ? -8.312 0.153 -13.455 1.00 95.25 193 ALA A N 1
ATOM 1515 C CA . ALA A 1 193 ? -7.152 0.716 -14.147 1.00 95.25 193 ALA A CA 1
ATOM 1516 C C . ALA A 1 193 ? -5.903 -0.167 -13.986 1.00 95.25 193 ALA A C 1
ATOM 1518 O O . ALA A 1 193 ? -5.211 -0.443 -14.965 1.00 95.25 193 ALA A O 1
ATOM 1519 N N . PHE A 1 194 ? -5.641 -0.683 -12.779 1.00 95.31 194 PHE A N 1
ATOM 1520 C CA . PHE A 1 194 ? -4.538 -1.617 -12.554 1.00 95.31 194 PHE A CA 1
ATOM 1521 C C . PHE A 1 194 ? -4.739 -2.934 -13.311 1.00 95.31 194 PHE A C 1
ATOM 1523 O O . PHE A 1 194 ? -3.794 -3.444 -13.906 1.00 95.31 194 PHE A O 1
ATOM 1530 N N . ARG A 1 195 ? -5.961 -3.484 -13.317 1.00 93.81 195 ARG A N 1
ATOM 1531 C CA . ARG A 1 195 ? -6.276 -4.701 -14.080 1.00 93.81 195 ARG A CA 1
ATOM 1532 C C . ARG A 1 195 ? -6.034 -4.489 -15.572 1.00 93.81 195 ARG A C 1
ATOM 1534 O O . ARG A 1 195 ? -5.480 -5.358 -16.218 1.00 93.81 195 ARG A O 1
ATOM 1541 N N . MET A 1 196 ? -6.380 -3.323 -16.113 1.00 92.38 196 MET A N 1
ATOM 1542 C CA . MET A 1 196 ? -6.081 -2.980 -17.509 1.00 92.38 196 MET A CA 1
ATOM 1543 C C . MET A 1 196 ? -4.584 -2.765 -17.769 1.00 92.38 196 MET A C 1
ATOM 1545 O O . MET A 1 196 ? -4.140 -2.908 -18.907 1.00 92.38 196 MET A O 1
ATOM 1549 N N . ALA A 1 197 ? -3.811 -2.413 -16.739 1.00 92.75 197 ALA A N 1
ATOM 1550 C CA . ALA A 1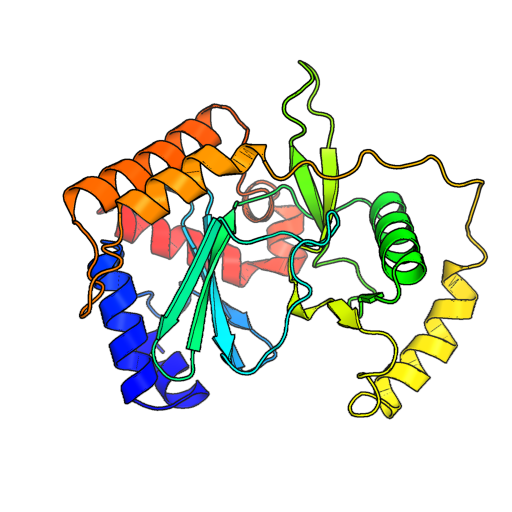 197 ? -2.364 -2.254 -16.816 1.00 92.75 197 ALA A CA 1
ATOM 1551 C C . ALA A 1 197 ? -1.590 -3.568 -16.833 1.00 92.75 197 ALA A C 1
ATOM 1553 O O . ALA A 1 197 ? -0.395 -3.556 -17.134 1.00 92.75 197 ALA A O 1
ATOM 1554 N N . TRP A 1 198 ? -2.258 -4.684 -16.554 1.00 88.31 198 TRP A N 1
ATOM 1555 C CA . TRP A 1 198 ? -1.622 -5.980 -16.454 1.00 88.31 198 TRP A CA 1
ATOM 1556 C C . TRP A 1 198 ? -2.313 -7.011 -17.330 1.00 88.31 198 TRP A C 1
ATOM 1558 O O . TRP A 1 198 ? -3.511 -7.231 -17.202 1.00 88.31 198 TRP A O 1
ATOM 1568 N N . ASP A 1 199 ? -1.554 -7.666 -18.203 1.00 76.25 199 ASP A N 1
ATOM 1569 C CA . ASP A 1 199 ? -2.097 -8.778 -18.977 1.00 76.25 199 ASP A CA 1
ATOM 1570 C C . ASP A 1 199 ? -2.317 -9.995 -18.059 1.00 76.25 199 ASP A C 1
ATOM 1572 O O . ASP A 1 199 ? -1.434 -10.356 -17.276 1.00 76.25 199 ASP A O 1
ATOM 1576 N N . ASP A 1 200 ? -3.489 -10.622 -18.153 1.00 69.25 200 ASP A N 1
ATOM 1577 C CA . ASP A 1 200 ? -3.841 -11.858 -17.440 1.00 69.25 200 ASP A CA 1
ATOM 1578 C C . ASP A 1 200 ? -3.396 -13.123 -18.220 1.00 69.25 200 ASP A C 1
ATOM 1580 O O . ASP A 1 200 ? -3.765 -14.242 -17.858 1.00 69.25 200 ASP A O 1
ATOM 1584 N N . GLY A 1 201 ? -2.621 -12.964 -19.302 1.00 67.06 201 GLY A N 1
ATOM 1585 C CA . GLY A 1 201 ? -2.072 -14.057 -20.111 1.00 67.06 201 GLY A CA 1
ATOM 1586 C C . GLY A 1 201 ? -1.024 -14.943 -19.413 1.00 67.06 201 GLY A C 1
ATOM 1587 O O . GLY A 1 201 ? -0.624 -14.718 -18.271 1.00 67.06 201 GLY A O 1
ATOM 1588 N N . ASP A 1 202 ? -0.536 -15.960 -20.139 1.00 49.66 202 ASP A N 1
ATOM 1589 C CA . ASP A 1 202 ? 0.389 -16.992 -19.624 1.00 49.66 202 ASP A CA 1
ATOM 1590 C C . ASP A 1 202 ? 1.732 -16.433 -19.109 1.00 49.66 202 ASP A C 1
ATOM 1592 O O . ASP A 1 202 ? 2.396 -17.053 -18.274 1.00 49.66 202 ASP A O 1
ATOM 1596 N N . GLN A 1 203 ? 2.132 -15.253 -19.592 1.00 64.00 203 GLN A N 1
ATOM 1597 C CA . GLN A 1 203 ? 3.267 -14.476 -19.092 1.00 64.00 203 GLN A CA 1
ATOM 1598 C C . GLN A 1 203 ? 2.777 -13.060 -18.765 1.00 64.00 203 GLN A C 1
ATOM 1600 O O . GLN A 1 203 ? 2.791 -12.188 -19.634 1.00 64.00 203 GLN A O 1
ATOM 1605 N N . PRO A 1 204 ? 2.267 -12.834 -17.543 1.00 72.75 204 PRO A N 1
ATOM 1606 C CA . PRO A 1 204 ? 1.576 -11.601 -17.208 1.00 72.75 204 PRO A CA 1
ATOM 1607 C C . PRO A 1 204 ? 2.575 -10.452 -17.090 1.00 72.75 204 PRO A C 1
ATOM 1609 O O . PRO A 1 204 ? 3.212 -10.288 -16.046 1.00 72.75 204 PRO A O 1
ATOM 1612 N N . HIS A 1 205 ? 2.661 -9.629 -18.129 1.00 80.06 205 HIS A N 1
ATOM 1613 C CA . HIS A 1 205 ? 3.504 -8.438 -18.181 1.00 80.06 205 HIS A CA 1
ATOM 1614 C C . HIS A 1 205 ? 2.675 -7.159 -18.087 1.00 80.06 205 HIS A C 1
ATOM 1616 O O . HIS A 1 205 ? 1.491 -7.124 -18.433 1.00 80.06 205 HIS A O 1
ATOM 1622 N N . ALA A 1 206 ? 3.319 -6.092 -17.625 1.00 87.69 206 ALA A N 1
ATOM 1623 C CA . ALA A 1 206 ? 2.704 -4.778 -17.604 1.00 87.69 206 ALA A CA 1
ATOM 1624 C C . ALA A 1 206 ? 2.616 -4.170 -19.014 1.00 87.69 206 ALA A C 1
ATOM 1626 O O . ALA A 1 206 ? 3.597 -4.147 -19.763 1.00 87.69 206 ALA A O 1
ATOM 1627 N N . ILE A 1 207 ? 1.454 -3.613 -19.355 1.00 91.19 207 ILE A N 1
ATOM 1628 C CA . ILE A 1 207 ? 1.258 -2.825 -20.576 1.00 91.19 207 ILE A CA 1
ATOM 1629 C C . ILE A 1 207 ? 1.651 -1.386 -20.253 1.00 91.19 207 ILE A C 1
ATOM 1631 O O . ILE A 1 207 ? 0.951 -0.685 -19.521 1.00 91.19 207 ILE A O 1
ATOM 1635 N N . ARG A 1 208 ? 2.791 -0.942 -20.785 1.00 91.06 208 ARG A N 1
ATOM 1636 C CA . ARG A 1 208 ? 3.451 0.308 -20.386 1.00 91.06 208 ARG A CA 1
ATOM 1637 C C . ARG A 1 208 ? 2.528 1.529 -20.411 1.00 91.06 208 ARG A C 1
ATOM 1639 O O . ARG A 1 208 ? 2.527 2.302 -19.458 1.00 91.06 208 ARG A O 1
ATOM 1646 N N . GLU A 1 209 ? 1.752 1.709 -21.475 1.00 91.62 209 GLU A N 1
ATOM 1647 C CA . GLU A 1 209 ? 0.831 2.841 -21.632 1.00 91.62 209 GLU A CA 1
ATOM 1648 C C . GLU A 1 209 ? -0.249 2.831 -20.543 1.00 91.62 209 GLU A C 1
ATOM 1650 O O . GLU A 1 209 ? -0.575 3.861 -19.964 1.00 91.62 209 GLU A O 1
ATOM 1655 N N . ARG A 1 210 ? -0.739 1.644 -20.189 1.00 95.00 210 ARG A N 1
ATOM 1656 C CA . ARG A 1 210 ? -1.774 1.458 -19.171 1.00 95.00 210 ARG A CA 1
ATOM 1657 C C . ARG A 1 210 ? -1.246 1.616 -17.747 1.00 95.00 210 ARG A C 1
ATOM 1659 O O . ARG A 1 210 ? -1.985 2.044 -16.868 1.00 95.00 210 ARG A O 1
ATOM 1666 N N . VAL A 1 211 ? 0.036 1.333 -17.511 1.00 95.19 211 VAL A N 1
ATOM 1667 C CA . VAL A 1 211 ? 0.701 1.671 -16.239 1.00 95.19 211 VAL A CA 1
ATOM 1668 C C . VAL A 1 211 ? 0.753 3.185 -16.038 1.00 95.19 211 VAL A C 1
ATOM 1670 O O . VAL A 1 211 ? 0.559 3.659 -14.919 1.00 95.19 211 VAL A O 1
ATOM 1673 N N . VAL A 1 212 ? 0.986 3.954 -17.108 1.00 95.06 212 VAL A N 1
ATOM 1674 C CA . VAL A 1 212 ? 0.924 5.422 -17.048 1.00 95.06 212 VAL A CA 1
ATOM 1675 C C . VAL A 1 212 ? -0.497 5.878 -16.712 1.00 95.06 212 VAL A C 1
ATOM 1677 O O . VAL A 1 212 ? -0.652 6.665 -15.779 1.00 95.06 212 VAL A O 1
ATOM 1680 N N . ASP A 1 213 ? -1.515 5.328 -17.384 1.00 94.81 213 ASP A N 1
ATOM 1681 C CA . ASP A 1 213 ? -2.930 5.609 -17.085 1.00 94.81 213 ASP A CA 1
ATOM 1682 C C . ASP A 1 213 ? -3.263 5.314 -15.608 1.00 94.81 213 ASP A C 1
ATOM 1684 O O . ASP A 1 213 ? -3.876 6.132 -14.924 1.00 94.81 213 ASP A O 1
ATOM 1688 N N . PHE A 1 214 ? -2.799 4.177 -15.075 1.00 96.81 214 PHE A N 1
ATOM 1689 C CA . PHE A 1 214 ? -2.997 3.800 -13.673 1.00 96.81 214 PHE A CA 1
ATOM 1690 C C . PHE A 1 214 ? -2.402 4.824 -12.693 1.00 96.81 214 PHE A C 1
ATOM 1692 O O . PHE A 1 214 ? -3.050 5.213 -11.716 1.00 96.81 214 PHE A O 1
ATOM 1699 N N . TRP A 1 215 ? -1.167 5.275 -12.934 1.00 95.75 215 TRP A N 1
ATOM 1700 C CA . TRP A 1 215 ? -0.541 6.283 -12.080 1.00 95.75 215 TRP A CA 1
ATOM 1701 C C . TRP A 1 215 ? -1.187 7.659 -12.218 1.00 95.75 215 TRP A C 1
ATOM 1703 O O . TRP A 1 215 ? -1.201 8.402 -11.233 1.00 95.75 215 TRP A O 1
ATOM 1713 N N . GLN A 1 216 ? -1.718 7.992 -13.396 1.00 95.19 216 GLN A N 1
ATOM 1714 C CA . GLN A 1 216 ? -2.478 9.219 -13.605 1.00 95.19 216 GLN A CA 1
ATOM 1715 C C . GLN A 1 216 ? -3.788 9.191 -12.810 1.00 95.19 216 GLN A C 1
ATOM 1717 O O . GLN A 1 216 ? -4.040 10.113 -12.044 1.00 95.19 216 GLN A O 1
ATOM 1722 N N . GLU A 1 217 ? -4.553 8.098 -12.864 1.00 96.06 217 GLU A N 1
ATOM 1723 C CA . GLU A 1 217 ? -5.793 7.962 -12.083 1.00 96.06 217 GLU A CA 1
ATOM 1724 C C . GLU A 1 217 ? -5.526 8.070 -10.567 1.00 96.06 217 GLU A C 1
ATOM 1726 O O . GLU A 1 217 ? -6.281 8.708 -9.831 1.00 96.06 217 GLU A O 1
ATOM 1731 N N . CYS A 1 218 ? -4.405 7.518 -10.081 1.00 95.38 218 CYS A N 1
ATOM 1732 C CA . CYS A 1 218 ? -3.992 7.704 -8.684 1.00 95.38 218 CYS A CA 1
ATOM 1733 C C . CYS A 1 218 ? -3.773 9.192 -8.334 1.00 95.38 218 CYS A C 1
ATOM 1735 O O . CYS A 1 218 ? -4.142 9.639 -7.243 1.00 95.38 218 CYS A O 1
ATOM 1737 N N . GLN A 1 219 ? -3.153 9.961 -9.237 1.00 93.50 219 GLN A N 1
ATOM 1738 C CA . GLN A 1 219 ? -2.936 11.400 -9.052 1.00 93.50 219 GLN A CA 1
ATOM 1739 C C . GLN A 1 219 ? -4.262 12.163 -9.073 1.00 93.50 219 GLN A C 1
ATOM 1741 O O . GLN A 1 219 ? -4.514 12.950 -8.162 1.00 93.50 219 GLN A O 1
ATOM 1746 N N . ASP A 1 220 ? -5.148 11.856 -10.015 1.00 93.06 220 ASP A N 1
ATOM 1747 C CA . ASP A 1 220 ? -6.462 12.491 -10.132 1.00 93.06 220 ASP A CA 1
ATOM 1748 C C . ASP A 1 220 ? -7.318 12.235 -8.876 1.00 93.06 220 ASP A C 1
ATOM 1750 O O . ASP A 1 220 ? -7.936 13.149 -8.317 1.00 93.06 220 ASP A O 1
ATOM 1754 N N . MET A 1 221 ? -7.312 11.006 -8.342 1.00 92.25 221 MET A N 1
ATOM 1755 C CA . MET A 1 221 ? -7.990 10.685 -7.079 1.00 92.25 221 MET A CA 1
ATOM 1756 C C . MET A 1 221 ? -7.391 11.422 -5.877 1.00 92.25 221 MET A C 1
ATOM 1758 O O . MET A 1 221 ? -8.127 11.828 -4.968 1.00 92.25 221 MET A O 1
ATOM 1762 N N . LYS A 1 222 ? -6.072 11.624 -5.858 1.00 90.38 222 LYS A N 1
ATOM 1763 C CA . LYS A 1 222 ? -5.401 12.437 -4.839 1.00 90.38 222 LYS A CA 1
ATOM 1764 C C . LYS A 1 222 ? -5.809 13.908 -4.936 1.00 90.38 222 LYS A C 1
ATOM 1766 O O . LYS A 1 222 ? -6.126 14.505 -3.909 1.00 90.38 222 LYS A O 1
ATOM 1771 N N . GLU A 1 223 ? -5.841 14.488 -6.134 1.00 89.88 223 GLU A N 1
ATOM 1772 C CA . GLU A 1 223 ? -6.260 15.880 -6.364 1.00 89.88 223 GLU A CA 1
ATOM 1773 C C . GLU A 1 223 ? -7.717 16.120 -5.954 1.00 89.88 223 GLU A C 1
ATOM 1775 O O . GLU A 1 223 ? -8.049 17.154 -5.374 1.00 89.88 223 GLU A O 1
ATOM 1780 N N . ARG A 1 224 ? -8.573 15.113 -6.146 1.00 87.88 224 ARG A N 1
ATOM 1781 C CA . ARG A 1 224 ? -9.967 15.100 -5.673 1.00 87.88 224 ARG A CA 1
ATOM 1782 C C . ARG A 1 224 ? -10.112 14.875 -4.162 1.00 87.88 224 ARG A C 1
ATOM 1784 O O . ARG A 1 224 ? -11.232 14.891 -3.655 1.00 87.88 224 ARG A O 1
ATOM 1791 N N . GLY A 1 225 ? -9.019 14.637 -3.435 1.00 85.44 225 GLY A N 1
ATOM 1792 C CA . GLY A 1 225 ? -9.023 14.383 -1.991 1.00 85.44 225 GLY A CA 1
ATOM 1793 C C . GLY A 1 225 ? -9.530 12.994 -1.580 1.00 85.44 225 GLY A C 1
ATOM 1794 O O . GLY A 1 225 ? -9.790 12.767 -0.399 1.00 85.44 225 GLY A O 1
ATOM 1795 N N . LEU A 1 226 ? -9.660 12.058 -2.528 1.00 87.00 226 LEU A N 1
ATOM 1796 C CA . LEU A 1 226 ? -10.082 10.670 -2.283 1.00 87.00 226 LEU A CA 1
ATOM 1797 C C . LEU A 1 226 ? -8.911 9.762 -1.867 1.00 87.00 226 LEU A C 1
ATOM 1799 O O . LEU A 1 226 ? -9.110 8.664 -1.344 1.00 87.00 226 LEU A O 1
ATOM 1803 N N . MET A 1 227 ? -7.681 10.231 -2.070 1.00 88.75 227 MET A N 1
ATOM 1804 C CA . MET A 1 227 ? -6.455 9.611 -1.580 1.00 88.75 227 MET A CA 1
ATOM 1805 C C . MET A 1 227 ? -5.564 10.665 -0.946 1.00 88.75 227 MET A C 1
ATOM 1807 O O . MET A 1 227 ? -5.426 11.776 -1.455 1.00 88.75 227 MET A O 1
ATOM 1811 N N . VAL A 1 228 ? -4.943 10.329 0.182 1.00 83.88 228 VAL A N 1
ATOM 1812 C CA . VAL A 1 228 ? -4.124 11.283 0.931 1.00 83.88 228 VAL A CA 1
ATOM 1813 C C . VAL A 1 228 ? -2.914 10.612 1.556 1.00 83.88 228 VAL A C 1
ATOM 1815 O O . VAL A 1 228 ? -3.004 9.572 2.197 1.00 83.88 228 VAL A O 1
ATOM 1818 N N . ASN A 1 229 ? -1.763 11.273 1.489 1.00 73.38 229 ASN A N 1
ATOM 1819 C CA . ASN A 1 229 ? -0.582 10.859 2.247 1.00 73.38 229 ASN A CA 1
ATOM 1820 C C . ASN A 1 229 ? -0.633 11.405 3.677 1.00 73.38 229 ASN A C 1
ATOM 1822 O O . ASN A 1 229 ? 0.250 12.153 4.099 1.00 73.38 229 ASN A O 1
ATOM 1826 N N . GLY A 1 230 ? -1.673 11.051 4.441 1.00 63.81 230 GLY A N 1
ATOM 1827 C CA . GLY A 1 230 ? -1.883 11.593 5.790 1.00 63.81 230 GLY A CA 1
ATOM 1828 C C . GLY A 1 230 ? -0.679 11.406 6.719 1.00 63.81 230 GLY A C 1
ATOM 1829 O O . GLY A 1 230 ? -0.340 12.299 7.494 1.00 63.81 230 GLY A O 1
ATOM 1830 N N . TRP A 1 231 ? 0.033 10.293 6.541 1.00 62.34 231 TRP A N 1
ATOM 1831 C CA . TRP A 1 231 ? 1.287 9.928 7.206 1.00 62.34 231 TRP A CA 1
ATOM 1832 C C . TRP A 1 231 ? 2.397 10.967 7.083 1.00 62.34 231 TRP A C 1
ATOM 1834 O O . TRP A 1 231 ? 3.280 10.977 7.932 1.00 62.34 231 TRP A O 1
ATOM 1844 N N . LEU A 1 232 ? 2.374 11.793 6.031 1.00 58.91 232 LEU A N 1
ATOM 1845 C CA . LEU A 1 232 ? 3.408 12.774 5.693 1.00 58.91 232 LEU A CA 1
ATOM 1846 C C . LEU A 1 232 ? 2.944 14.216 5.915 1.00 58.91 232 LEU A C 1
ATOM 1848 O O . LEU A 1 232 ? 3.758 15.103 6.160 1.00 58.91 232 LEU A O 1
ATOM 1852 N N . ASN A 1 233 ? 1.632 14.442 5.895 1.00 60.38 233 ASN A N 1
ATOM 1853 C CA . ASN A 1 233 ? 1.049 15.781 5.952 1.00 60.38 233 ASN A CA 1
ATOM 1854 C C . ASN A 1 233 ? 0.959 16.347 7.381 1.00 60.38 233 ASN A C 1
ATOM 1856 O O . ASN A 1 233 ? 0.681 17.531 7.556 1.00 60.38 233 ASN A O 1
ATOM 1860 N N . ASN A 1 234 ? 1.218 15.537 8.418 1.00 65.56 234 ASN A N 1
ATOM 1861 C CA . ASN A 1 234 ? 1.290 15.996 9.806 1.00 65.56 234 ASN A CA 1
ATOM 1862 C C . ASN A 1 234 ? 2.720 15.858 10.372 1.00 65.56 234 ASN A C 1
ATOM 1864 O O . ASN A 1 234 ? 3.089 14.785 10.859 1.00 65.56 234 ASN A O 1
ATOM 1868 N N . PRO A 1 235 ? 3.518 16.946 10.406 1.00 61.66 235 PRO A N 1
ATOM 1869 C CA . PRO A 1 235 ? 4.909 16.917 10.865 1.00 61.66 235 PRO A CA 1
ATOM 1870 C C . PRO A 1 235 ? 5.108 16.377 12.288 1.00 61.66 235 PRO A C 1
ATOM 1872 O O . PRO A 1 235 ? 6.178 15.851 12.599 1.00 61.66 235 PRO A O 1
ATOM 1875 N N . ARG A 1 236 ? 4.105 16.493 13.173 1.00 63.84 236 ARG A N 1
ATOM 1876 C CA . ARG A 1 236 ? 4.181 15.945 14.539 1.00 63.84 236 ARG A CA 1
ATOM 1877 C C . ARG A 1 236 ? 4.045 14.425 14.534 1.00 63.84 236 ARG A C 1
ATOM 1879 O O . ARG A 1 236 ? 4.863 13.750 15.153 1.00 63.84 236 ARG A O 1
ATOM 1886 N N . VAL A 1 237 ? 3.063 13.901 13.799 1.00 62.75 237 VAL A N 1
ATOM 1887 C CA . VAL A 1 237 ? 2.848 12.452 13.619 1.00 62.75 237 VAL A CA 1
ATOM 1888 C C . VAL A 1 237 ? 4.050 11.824 12.920 1.00 62.75 237 VAL A C 1
ATOM 1890 O O . VAL A 1 237 ? 4.589 10.825 13.398 1.00 62.75 237 VAL A O 1
ATOM 1893 N N . VAL A 1 238 ? 4.516 12.467 11.847 1.00 62.84 238 VAL A N 1
ATOM 1894 C CA . VAL A 1 238 ? 5.728 12.106 11.109 1.00 62.84 238 VAL A CA 1
ATOM 1895 C C . VAL A 1 238 ? 6.917 11.976 12.051 1.00 62.84 238 VAL A C 1
ATOM 1897 O O . VAL A 1 238 ? 7.536 10.921 12.117 1.00 62.84 238 VAL A O 1
ATOM 1900 N N . ARG A 1 239 ? 7.249 13.031 12.806 1.00 61.91 239 ARG A N 1
ATOM 1901 C CA . ARG A 1 239 ? 8.466 13.043 13.630 1.00 61.91 239 ARG A CA 1
ATOM 1902 C C . ARG A 1 239 ? 8.434 12.010 14.753 1.00 61.91 239 ARG A C 1
ATOM 1904 O O . ARG A 1 239 ? 9.494 11.509 15.111 1.00 61.91 239 ARG A O 1
ATOM 1911 N N . GLN A 1 240 ? 7.258 11.712 15.303 1.00 64.00 240 GLN A N 1
ATOM 1912 C CA . GLN A 1 240 ? 7.121 10.785 16.427 1.00 64.00 240 GLN A CA 1
ATOM 1913 C C . GLN A 1 240 ? 7.078 9.317 15.999 1.00 64.00 240 GLN A C 1
ATOM 1915 O O . GLN A 1 240 ? 7.671 8.484 16.677 1.00 64.00 240 GLN A O 1
ATOM 1920 N N . ASN A 1 241 ? 6.405 9.001 14.890 1.00 60.78 241 ASN A N 1
ATOM 1921 C CA . ASN A 1 241 ? 6.123 7.611 14.520 1.00 60.78 241 ASN A CA 1
ATOM 1922 C C . ASN A 1 241 ? 6.822 7.167 13.228 1.00 60.78 241 ASN A C 1
ATOM 1924 O O . ASN A 1 241 ? 7.106 5.985 13.065 1.00 60.78 241 ASN A O 1
ATOM 1928 N N . TYR A 1 242 ? 7.132 8.101 12.322 1.00 67.69 242 TYR A N 1
ATOM 1929 C CA . TYR A 1 242 ? 7.464 7.787 10.928 1.00 67.69 242 TYR A CA 1
ATOM 1930 C C . TYR A 1 242 ? 8.628 8.616 10.362 1.00 67.69 242 TYR A C 1
ATOM 1932 O O . TYR A 1 242 ? 8.738 8.762 9.149 1.00 67.69 242 TYR A O 1
ATOM 1940 N N . LYS A 1 243 ? 9.528 9.156 11.200 1.00 72.19 243 LYS A N 1
ATOM 1941 C CA . LYS A 1 243 ? 10.562 10.117 10.757 1.00 72.19 243 LYS A CA 1
ATOM 1942 C C . LYS A 1 243 ? 11.389 9.586 9.580 1.00 72.19 243 LYS A C 1
ATOM 1944 O O . LYS A 1 243 ? 11.533 10.267 8.570 1.00 72.19 243 LYS A O 1
ATOM 1949 N N . ASN A 1 244 ? 11.878 8.352 9.696 1.00 75.38 244 ASN A N 1
ATOM 1950 C CA . ASN A 1 244 ? 12.685 7.717 8.653 1.00 75.38 244 ASN A CA 1
ATOM 1951 C C . ASN A 1 244 ? 11.866 7.416 7.389 1.00 75.38 244 ASN A C 1
ATOM 1953 O O . ASN A 1 244 ? 12.374 7.582 6.285 1.00 75.38 244 ASN A O 1
ATOM 1957 N N . ALA A 1 245 ? 10.605 7.007 7.551 1.00 75.88 245 ALA A N 1
ATOM 1958 C CA . ALA A 1 245 ? 9.691 6.761 6.441 1.00 75.88 245 ALA A CA 1
ATOM 1959 C C . ALA A 1 245 ? 9.398 8.053 5.665 1.00 75.88 245 ALA A C 1
ATOM 1961 O O . ALA A 1 245 ? 9.459 8.060 4.440 1.00 75.88 245 ALA A O 1
ATOM 1962 N N . TYR A 1 246 ? 9.174 9.162 6.373 1.00 78.94 246 TYR A N 1
ATOM 1963 C CA . TYR A 1 246 ? 8.938 10.471 5.773 1.00 78.94 246 TYR A CA 1
ATOM 1964 C C . TYR A 1 246 ? 10.151 10.991 5.015 1.00 78.94 246 TYR A C 1
ATOM 1966 O O . TYR A 1 246 ? 10.054 11.281 3.824 1.00 78.94 246 TYR A O 1
ATOM 1974 N N . GLU A 1 247 ? 11.311 11.059 5.671 1.00 82.69 247 GLU A N 1
ATOM 1975 C CA . GLU A 1 247 ? 12.544 11.510 5.020 1.00 82.69 247 GLU A CA 1
ATOM 1976 C C . GLU A 1 247 ? 12.901 10.629 3.819 1.00 82.69 247 GLU A C 1
ATOM 1978 O O . GLU A 1 247 ? 13.439 11.123 2.827 1.00 82.69 247 GLU A O 1
ATOM 1983 N N . GLY A 1 248 ? 12.594 9.334 3.900 1.00 83.69 248 GLY A N 1
ATOM 1984 C CA . GLY A 1 248 ? 12.764 8.408 2.796 1.00 83.69 248 GLY A CA 1
ATOM 1985 C C . GLY A 1 248 ? 11.818 8.640 1.639 1.00 83.69 248 GLY A C 1
ATOM 1986 O O . GLY A 1 248 ? 12.274 8.693 0.501 1.00 83.69 248 GLY A O 1
ATOM 1987 N N . SER A 1 249 ? 10.538 8.862 1.928 1.00 84.00 249 SER A N 1
ATOM 1988 C CA . SER A 1 249 ? 9.538 9.172 0.908 1.00 84.00 249 SER A CA 1
ATOM 1989 C C . SER A 1 249 ? 9.907 10.431 0.116 1.00 84.00 249 SER A C 1
ATOM 1991 O O . SER A 1 249 ? 9.874 10.405 -1.106 1.00 84.00 249 SER A O 1
ATOM 1993 N N . LEU A 1 250 ? 10.392 11.490 0.783 1.00 86.12 250 LEU A N 1
ATOM 1994 C CA . LEU A 1 250 ? 10.828 12.727 0.123 1.00 86.12 250 LEU A CA 1
ATOM 1995 C C . LEU A 1 250 ? 12.079 12.536 -0.746 1.00 86.12 250 LEU A C 1
ATOM 1997 O O . LEU A 1 250 ? 12.269 13.217 -1.753 1.00 86.12 250 LEU A O 1
ATOM 2001 N N . LYS A 1 251 ? 12.995 11.650 -0.339 1.00 86.88 251 LYS A N 1
ATOM 2002 C CA . LYS A 1 251 ? 14.164 11.293 -1.160 1.00 86.88 251 LYS A CA 1
ATOM 2003 C C . LYS A 1 251 ? 13.731 10.528 -2.405 1.00 86.88 251 LYS A C 1
ATOM 2005 O O . LYS A 1 251 ? 14.179 10.863 -3.496 1.00 86.88 251 LYS A O 1
ATOM 2010 N N . TYR A 1 252 ? 12.830 9.566 -2.229 1.00 88.88 252 TYR A N 1
ATOM 2011 C CA . TYR A 1 252 ? 12.292 8.770 -3.321 1.00 88.88 252 TYR A CA 1
ATOM 2012 C C . TYR A 1 252 ? 11.506 9.626 -4.322 1.00 88.88 252 TYR A C 1
ATOM 2014 O O . TYR A 1 252 ? 11.719 9.522 -5.524 1.00 88.88 252 TYR A O 1
ATOM 2022 N N . GLU A 1 253 ? 10.677 10.542 -3.822 1.00 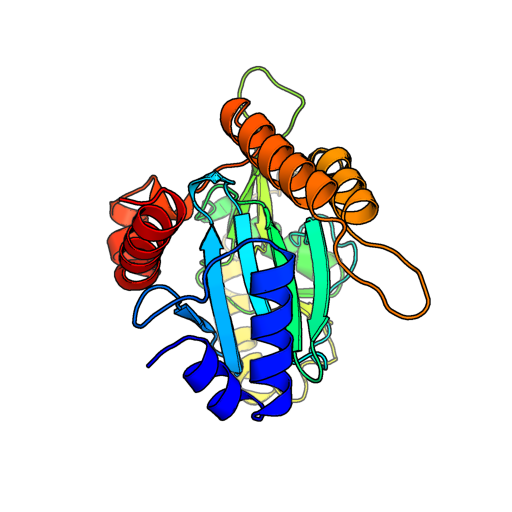87.50 253 GLU A N 1
ATOM 2023 C CA . GLU A 1 253 ? 9.895 11.489 -4.619 1.00 87.50 253 GLU A CA 1
ATOM 2024 C C . GLU A 1 253 ? 10.764 12.383 -5.508 1.00 87.50 253 GLU A C 1
ATOM 2026 O O . GLU A 1 253 ? 10.477 12.518 -6.692 1.00 87.50 253 GLU A O 1
ATOM 2031 N N . ARG A 1 254 ? 11.873 12.929 -4.991 1.00 88.56 254 ARG A N 1
ATOM 2032 C CA . ARG A 1 254 ? 12.801 13.719 -5.823 1.00 88.56 254 ARG A CA 1
ATOM 2033 C C . ARG A 1 254 ? 13.324 12.926 -7.018 1.00 88.56 254 ARG A C 1
ATOM 2035 O O . ARG A 1 254 ? 13.315 13.428 -8.135 1.00 88.56 254 ARG A O 1
ATOM 2042 N N . ARG A 1 255 ? 13.679 11.656 -6.801 1.00 88.81 255 ARG A N 1
ATOM 2043 C CA . ARG A 1 255 ? 14.136 10.768 -7.879 1.00 88.81 255 ARG A CA 1
ATOM 2044 C C . ARG A 1 255 ? 13.029 10.413 -8.866 1.00 88.81 255 ARG A C 1
ATOM 2046 O O . ARG A 1 255 ? 13.319 10.306 -10.051 1.00 88.81 255 ARG A O 1
ATOM 2053 N N . LEU A 1 256 ? 11.796 10.225 -8.394 1.00 85.75 256 LEU A N 1
ATOM 2054 C CA . LEU A 1 256 ? 10.635 9.994 -9.261 1.00 85.75 256 LEU A CA 1
ATOM 2055 C C . LEU A 1 256 ? 10.392 11.181 -10.199 1.00 85.75 256 LEU A C 1
ATOM 2057 O O . LEU A 1 256 ? 10.145 10.982 -11.382 1.00 85.75 256 LEU A O 1
ATOM 2061 N N . CYS A 1 257 ? 10.508 12.405 -9.683 1.00 84.69 257 CYS A N 1
ATOM 2062 C CA . CYS A 1 257 ? 10.257 13.631 -10.440 1.00 84.69 257 CYS A CA 1
ATOM 2063 C C . CYS A 1 257 ? 11.474 14.139 -11.239 1.00 84.69 257 CYS A C 1
ATOM 2065 O O . CYS A 1 257 ? 11.395 15.210 -11.836 1.00 84.69 257 CYS A O 1
ATOM 2067 N N . GLY A 1 258 ? 12.597 13.410 -11.247 1.00 73.75 258 GLY A N 1
ATOM 2068 C CA . GLY A 1 258 ? 13.806 13.799 -11.983 1.00 73.75 258 GLY A CA 1
ATOM 2069 C C . GLY A 1 258 ? 14.539 15.030 -11.426 1.00 73.75 258 GLY A C 1
ATOM 2070 O O . GLY A 1 258 ? 15.197 15.727 -12.196 1.00 73.75 258 GLY A O 1
ATOM 2071 N N . ALA A 1 259 ? 14.418 15.297 -10.119 1.00 49.97 259 ALA A N 1
ATOM 2072 C CA . ALA A 1 259 ? 15.047 16.419 -9.409 1.00 49.97 259 ALA A CA 1
ATOM 2073 C C . ALA A 1 259 ? 16.285 16.018 -8.590 1.00 49.97 259 ALA A C 1
ATOM 2075 O O . ALA A 1 259 ? 16.331 14.878 -8.065 1.00 49.97 259 ALA A O 1
#